Protein AF-0000000069402588 (afdb_homodimer)

Sequence (282 aa):
MHVPSESFGGVSPERRAARSLQSFFTFVAARIVLSQLEGIGRSDLGSYNAAASTTLRRFLLDEPMRDPADWLARLMQENEMLGARILEVRAAYAVEDFEWDNLKRLAIEGLEADNTALLRQHATKHFTVMMDKAGSEERLPMHVPSESFGGVSPERRAARSLQSFFTFVAARIVLSQLEGIGRSDLGSYNAAASTTLRRFLLDEPMRDPADWLARLMQENEMLGARILEVRAAYAVEDFEWDNLKRLAIEGLEADNTALLRQHATKHFTVMMDKAGSEERLP

Radius of gyration: 25.43 Å; Cα contacts (8 Å, |Δi|>4): 238; chains: 2; bounding box: 38×80×81 Å

Organism: Chlorella vulgaris (NCBI:txid3077)

Foldseek 3Di:
DDDPCVVVPNDDPVVVVVQVVLLVLLLVLLVVLLCVLVPPPPDPCVVVSVVLNVLSVCLSPPPDSSDVVVSLVVSCVVPVVSSVSSVVSSVCCVPPPDDVVVVVVCVVVVVVVVVVVVVVVVVVVVVVVVVVVVVVVVPPD/DDDDCVVVPNDDPVVVVVQVVLLVLLLVLLVVLLCVLVPPPPDPCVVVSVVLNVLSVCLSPPPDSSDVVVSLVVSCVVPVVSSVSSVVSSVCCVVPPDDVVVVVVCVVVVVVVVVVVVVVVVVVVVVVVVVVVVVVVVPPD

Structure (mmCIF, N/CA/C/O backbone):
data_AF-0000000069402588-model_v1
#
loop_
_entity.id
_entity.type
_entity.pdbx_description
1 polymer 'Uncharacterized protein'
#
loop_
_atom_site.group_PDB
_atom_site.id
_atom_site.type_symbol
_atom_site.label_atom_id
_atom_site.label_alt_id
_atom_site.label_comp_id
_atom_site.label_asym_id
_atom_site.label_entity_id
_atom_site.label_seq_id
_atom_site.pdbx_PDB_ins_code
_atom_site.Cartn_x
_atom_site.Cartn_y
_atom_site.Cartn_z
_atom_site.occupancy
_atom_site.B_iso_or_equiv
_atom_site.auth_seq_id
_atom_site.auth_comp_id
_atom_site.auth_asym_id
_atom_site.auth_atom_id
_atom_site.pdbx_PDB_model_num
ATOM 1 N N . MET A 1 1 ? -13.5 15.07 3.652 1 74.44 1 MET A N 1
ATOM 2 C CA . MET A 1 1 ? -12.609 16.016 2.975 1 74.44 1 MET A CA 1
ATOM 3 C C . MET A 1 1 ? -12.422 15.625 1.511 1 74.44 1 MET A C 1
ATOM 5 O O . MET A 1 1 ? -12.461 14.445 1.167 1 74.44 1 MET A O 1
ATOM 9 N N . HIS A 1 2 ? -12.469 16.688 0.674 1 76 2 HIS A N 1
ATOM 10 C CA . HIS A 1 2 ? -12.367 16.422 -0.757 1 76 2 HIS A CA 1
ATOM 11 C C . HIS A 1 2 ? -10.922 16.172 -1.175 1 76 2 HIS A C 1
ATOM 13 O O . HIS A 1 2 ? -10.039 16.969 -0.851 1 76 2 HIS A O 1
ATOM 19 N N . VAL A 1 3 ? -10.648 14.992 -1.721 1 79.19 3 VAL A N 1
ATOM 20 C CA . VAL A 1 3 ? -9.344 14.703 -2.305 1 79.19 3 VAL A CA 1
ATOM 21 C C . VAL A 1 3 ? -9.297 15.219 -3.74 1 79.19 3 VAL A C 1
ATOM 23 O O . VAL A 1 3 ? -10.141 14.859 -4.566 1 79.19 3 VAL A O 1
ATOM 26 N N . PRO A 1 4 ? -8.383 16.109 -3.99 1 73.75 4 PRO A N 1
ATOM 27 C CA . PRO A 1 4 ? -8.32 16.609 -5.363 1 73.75 4 PRO A CA 1
ATOM 28 C C . PRO A 1 4 ? -8.172 15.508 -6.398 1 73.75 4 PRO A C 1
ATOM 30 O O . PRO A 1 4 ? -7.379 14.578 -6.203 1 73.75 4 PRO A O 1
ATOM 33 N N . SER A 1 5 ? -9.062 15.617 -7.398 1 69.25 5 SER A N 1
ATOM 34 C CA . SER A 1 5 ? -9.18 14.586 -8.422 1 69.25 5 SER A CA 1
ATOM 35 C C . SER A 1 5 ? -7.844 14.32 -9.102 1 69.25 5 SER A C 1
ATOM 37 O O . SER A 1 5 ? -7.586 13.211 -9.562 1 69.25 5 SER A O 1
ATOM 39 N N . GLU A 1 6 ? -7.078 15.352 -9.125 1 69.75 6 GLU A N 1
ATOM 40 C CA . GLU A 1 6 ? -5.82 15.25 -9.867 1 69.75 6 GLU A CA 1
ATOM 41 C C . GLU A 1 6 ? -4.801 14.414 -9.102 1 69.75 6 GLU A C 1
ATOM 43 O O . GLU A 1 6 ? -3.805 13.961 -9.672 1 69.75 6 GLU A O 1
ATOM 48 N N . SER A 1 7 ? -5.164 14.148 -7.934 1 74.38 7 SER A N 1
ATOM 49 C CA . SER A 1 7 ? -4.16 13.523 -7.078 1 74.38 7 SER A CA 1
ATOM 50 C C . SER A 1 7 ? -3.875 12.086 -7.512 1 74.38 7 SER A C 1
ATOM 52 O O . SER A 1 7 ? -2.752 11.602 -7.371 1 74.38 7 SER A O 1
ATOM 54 N N . PHE A 1 8 ? -4.891 11.516 -8.141 1 77.19 8 PHE A N 1
ATOM 55 C CA . PHE A 1 8 ? -4.703 10.125 -8.516 1 77.19 8 PHE A CA 1
ATOM 56 C C . PHE A 1 8 ? -5.121 9.891 -9.961 1 77.19 8 PHE A C 1
ATOM 58 O O . PHE A 1 8 ? -5.66 8.836 -10.297 1 77.19 8 PHE A O 1
ATOM 65 N N . GLY A 1 9 ? -4.922 10.938 -10.758 1 79.38 9 GLY A N 1
ATOM 66 C CA . GLY A 1 9 ? -5.215 10.781 -12.172 1 79.38 9 GLY A CA 1
ATOM 67 C C . GLY A 1 9 ? -6.668 10.438 -12.445 1 79.38 9 GLY A C 1
ATOM 68 O O . GLY A 1 9 ? -6.965 9.641 -13.336 1 79.38 9 GLY A O 1
ATOM 69 N N . GLY A 1 10 ? -7.531 10.844 -11.594 1 80.94 10 GLY A N 1
ATOM 70 C CA . GLY A 1 10 ? -8.953 10.617 -11.797 1 80.94 10 GLY A CA 1
ATOM 71 C C . GLY A 1 10 ? -9.461 9.359 -11.109 1 80.94 10 GLY A C 1
ATOM 72 O O . GLY A 1 10 ? -10.648 9.047 -11.172 1 80.94 10 GLY A O 1
ATOM 73 N N . VAL A 1 11 ? -8.617 8.633 -10.523 1 88.31 11 VAL A N 1
ATOM 74 C CA . VAL A 1 11 ? -8.992 7.426 -9.797 1 88.31 11 VAL A CA 1
ATOM 75 C C . VAL A 1 11 ? -9.203 7.758 -8.32 1 88.31 11 VAL A C 1
ATOM 77 O O . VAL A 1 11 ? -8.602 8.695 -7.797 1 88.31 11 VAL A O 1
ATOM 80 N N . SER A 1 12 ? -10.203 7.043 -7.766 1 93.44 12 SER A N 1
ATOM 81 C CA . SER A 1 12 ? -10.469 7.285 -6.352 1 93.44 12 SER A CA 1
ATOM 82 C C . SER A 1 12 ? -9.297 6.828 -5.48 1 93.44 12 SER A C 1
ATOM 84 O O . SER A 1 12 ? -8.531 5.953 -5.879 1 93.44 12 SER A O 1
ATOM 86 N N . PRO A 1 13 ? -9.133 7.453 -4.332 1 95.38 13 PRO A N 1
ATOM 87 C CA . PRO A 1 13 ? -8.102 6.992 -3.402 1 95.38 13 PRO A CA 1
ATOM 88 C C . PRO A 1 13 ? -8.227 5.508 -3.066 1 95.38 13 PRO A C 1
ATOM 90 O O . PRO A 1 13 ? -7.219 4.805 -2.969 1 95.38 13 PRO A O 1
ATOM 93 N N . GLU A 1 14 ? -9.438 4.996 -2.965 1 97.19 14 GLU A N 1
ATOM 94 C CA . GLU A 1 14 ? -9.656 3.59 -2.646 1 97.19 14 GLU A CA 1
ATOM 95 C C . GLU A 1 14 ? -9.148 2.682 -3.762 1 97.19 14 GLU A C 1
ATOM 97 O O . GLU A 1 14 ? -8.547 1.637 -3.494 1 97.19 14 GLU A O 1
ATOM 102 N N . ARG A 1 15 ? -9.391 3.143 -4.973 1 96.31 15 ARG A N 1
ATOM 103 C CA . ARG A 1 15 ? -8.93 2.35 -6.109 1 96.31 15 ARG A CA 1
ATOM 104 C C . ARG A 1 15 ? -7.406 2.326 -6.172 1 96.31 15 ARG A C 1
ATOM 106 O O . ARG A 1 15 ? -6.809 1.281 -6.43 1 96.31 15 ARG A O 1
ATOM 113 N N . ARG A 1 16 ? -6.816 3.459 -5.914 1 95.44 16 ARG A N 1
ATOM 114 C CA . ARG A 1 16 ? -5.359 3.527 -5.898 1 95.44 16 ARG A CA 1
ATOM 115 C C . ARG A 1 16 ? -4.781 2.645 -4.797 1 95.44 16 ARG A C 1
ATOM 117 O O . ARG A 1 16 ? -3.834 1.891 -5.035 1 95.44 16 ARG A O 1
ATOM 124 N N . ALA A 1 17 ? -5.301 2.701 -3.592 1 97.44 17 ALA A N 1
ATOM 125 C CA . ALA A 1 17 ? -4.859 1.876 -2.471 1 97.44 17 ALA A CA 1
ATOM 126 C C . ALA A 1 17 ? -5.098 0.395 -2.752 1 97.44 17 ALA A C 1
ATOM 128 O O . ALA A 1 17 ? -4.277 -0.451 -2.383 1 97.44 17 ALA A O 1
ATOM 129 N N . ALA A 1 18 ? -6.207 0.101 -3.465 1 97.88 18 ALA A N 1
ATOM 130 C CA . ALA A 1 18 ? -6.539 -1.283 -3.797 1 97.88 18 ALA A CA 1
ATOM 131 C C . ALA A 1 18 ? -5.484 -1.892 -4.719 1 97.88 18 ALA A C 1
ATOM 133 O O . ALA A 1 18 ? -5.109 -3.057 -4.562 1 97.88 18 ALA A O 1
ATOM 134 N N . ARG A 1 19 ? -5.059 -1.14 -5.664 1 95.75 19 ARG A N 1
ATOM 135 C CA . ARG A 1 19 ? -4.035 -1.625 -6.586 1 95.75 19 ARG A CA 1
ATOM 136 C C . ARG A 1 19 ? -2.748 -1.969 -5.844 1 95.75 19 ARG A C 1
ATOM 138 O O . ARG A 1 19 ? -2.098 -2.971 -6.148 1 95.75 19 ARG A O 1
ATOM 145 N N . SER A 1 20 ? -2.391 -1.156 -4.93 1 95.75 20 SER A N 1
ATOM 146 C CA . SER A 1 20 ? -1.213 -1.437 -4.117 1 95.75 20 SER A CA 1
ATOM 147 C C . SER A 1 20 ? -1.389 -2.721 -3.312 1 95.75 20 SER A C 1
ATOM 149 O O . SER A 1 20 ? -0.454 -3.514 -3.189 1 95.75 20 SER A O 1
ATOM 151 N N . LEU A 1 21 ? -2.561 -2.926 -2.795 1 98.12 21 LEU A N 1
ATOM 152 C CA . LEU A 1 21 ? -2.818 -4.137 -2.02 1 98.12 21 LEU A CA 1
ATOM 153 C C . LEU A 1 21 ? -2.811 -5.367 -2.916 1 98.12 21 LEU A C 1
ATOM 155 O O . LEU A 1 21 ? -2.42 -6.453 -2.482 1 98.12 21 LEU A O 1
ATOM 159 N N . GLN A 1 22 ? -3.205 -5.18 -4.184 1 98.06 22 GLN A N 1
ATOM 160 C CA . GLN A 1 22 ? -3.15 -6.297 -5.121 1 98.06 22 GLN A CA 1
ATOM 161 C C . GLN A 1 22 ? -1.714 -6.762 -5.344 1 98.06 22 GLN A C 1
ATOM 163 O O . GLN A 1 22 ? -1.444 -7.961 -5.395 1 98.06 22 GLN A O 1
ATOM 168 N N . SER A 1 23 ? -0.84 -5.812 -5.422 1 97.25 23 SER A N 1
ATOM 169 C CA . SER A 1 23 ? 0.578 -6.152 -5.496 1 97.25 23 SER A CA 1
ATOM 170 C C . SER A 1 23 ? 1.041 -6.867 -4.23 1 97.25 23 SER A C 1
ATOM 172 O O . SER A 1 23 ? 1.777 -7.852 -4.305 1 97.25 23 SER A O 1
ATOM 174 N N . PHE A 1 24 ? 0.54 -6.387 -3.141 1 97.5 24 PHE A N 1
ATOM 175 C CA . PHE A 1 24 ? 0.884 -6.973 -1.85 1 97.5 24 PHE A CA 1
ATOM 176 C C . PHE A 1 24 ? 0.372 -8.406 -1.751 1 97.5 24 PHE A C 1
ATOM 178 O O . PHE A 1 24 ? 1.107 -9.305 -1.343 1 97.5 24 PHE A O 1
ATOM 185 N N . PHE A 1 25 ? -0.797 -8.656 -2.146 1 98.19 25 PHE A N 1
ATOM 186 C CA . PHE A 1 25 ? -1.385 -9.984 -2.074 1 98.19 25 PHE A CA 1
ATOM 187 C C . PHE A 1 25 ? -0.683 -10.945 -3.033 1 98.19 25 PHE A C 1
ATOM 189 O O . PHE A 1 25 ? -0.543 -12.133 -2.742 1 98.19 25 PHE A O 1
ATOM 196 N N . THR A 1 26 ? -0.283 -10.445 -4.184 1 97.81 26 THR A N 1
ATOM 197 C CA . THR A 1 26 ? 0.463 -11.273 -5.121 1 97.81 26 THR A CA 1
ATOM 198 C C . THR A 1 26 ? 1.803 -11.695 -4.523 1 97.81 26 THR A C 1
ATOM 200 O O . THR A 1 26 ? 2.199 -12.859 -4.633 1 97.81 26 THR A O 1
ATOM 203 N N . PHE A 1 27 ? 2.42 -10.805 -3.896 1 97.06 27 PHE A N 1
ATOM 204 C CA . PHE A 1 27 ? 3.689 -11.094 -3.242 1 97.06 27 PHE A CA 1
ATOM 205 C C . PHE A 1 27 ? 3.508 -12.125 -2.135 1 97.06 27 PHE A C 1
ATOM 207 O O . PHE A 1 27 ? 4.258 -13.102 -2.059 1 97.06 27 PHE A O 1
ATOM 214 N N . VAL A 1 28 ? 2.537 -11.961 -1.298 1 96.94 28 VAL A N 1
ATOM 215 C CA . VAL A 1 28 ? 2.252 -12.867 -0.193 1 96.94 28 VAL A CA 1
ATOM 216 C C . VAL A 1 28 ? 1.939 -14.258 -0.738 1 96.94 28 VAL A C 1
ATOM 218 O O . VAL A 1 28 ? 2.467 -15.258 -0.244 1 96.94 28 VAL A O 1
ATOM 221 N N . ALA A 1 29 ? 1.12 -14.25 -1.741 1 97.75 29 ALA A N 1
ATOM 222 C CA . ALA A 1 29 ? 0.75 -15.531 -2.342 1 97.75 29 ALA A CA 1
ATOM 223 C C . ALA A 1 29 ? 1.97 -16.234 -2.926 1 97.75 29 ALA A C 1
ATOM 225 O O . ALA A 1 29 ? 2.123 -17.453 -2.775 1 97.75 29 ALA A O 1
ATOM 226 N N . ALA A 1 30 ? 2.832 -15.484 -3.574 1 97.19 30 ALA A N 1
ATOM 227 C CA . ALA A 1 30 ? 4.059 -16.062 -4.125 1 97.19 30 ALA A CA 1
ATOM 228 C C . ALA A 1 30 ? 4.914 -16.672 -3.021 1 97.19 30 ALA A C 1
ATOM 230 O O . ALA A 1 30 ? 5.477 -17.766 -3.197 1 97.19 30 ALA A O 1
ATOM 231 N N . ARG A 1 31 ? 4.922 -16.062 -1.92 1 95.25 31 ARG A N 1
ATOM 232 C CA . ARG A 1 31 ? 5.695 -16.578 -0.794 1 95.25 31 ARG A CA 1
ATOM 233 C C . ARG A 1 31 ? 5.055 -17.828 -0.215 1 95.25 31 ARG A C 1
ATOM 235 O O . ARG A 1 31 ? 5.754 -18.766 0.189 1 95.25 31 ARG A O 1
ATOM 242 N N . ILE A 1 32 ? 3.764 -17.812 -0.129 1 95.62 32 ILE A N 1
ATOM 243 C CA . ILE A 1 32 ? 3.031 -18.984 0.347 1 95.62 32 ILE A CA 1
ATOM 244 C C . ILE A 1 32 ? 3.299 -20.172 -0.576 1 95.62 32 ILE A C 1
ATOM 246 O O . ILE A 1 32 ? 3.654 -21.25 -0.112 1 95.62 32 ILE A O 1
ATOM 250 N N . VAL A 1 33 ? 3.18 -19.938 -1.848 1 95.81 33 VAL A N 1
ATOM 251 C CA . VAL A 1 33 ? 3.371 -20.984 -2.836 1 95.81 33 VAL A CA 1
ATOM 252 C C . VAL A 1 33 ? 4.816 -21.484 -2.795 1 95.81 33 VAL A C 1
ATOM 254 O O . VAL A 1 33 ? 5.074 -22.688 -2.855 1 95.81 33 VAL A O 1
ATOM 257 N N . LEU A 1 34 ? 5.793 -20.547 -2.637 1 94.06 34 LEU A N 1
ATOM 258 C CA . LEU A 1 34 ? 7.199 -20.922 -2.541 1 94.06 34 LEU A CA 1
ATOM 259 C C . LEU A 1 34 ? 7.441 -21.828 -1.34 1 94.06 34 LEU A C 1
ATOM 261 O O . LEU A 1 34 ? 8.133 -22.844 -1.451 1 94.06 34 LEU A O 1
ATOM 265 N N . SER A 1 35 ? 6.859 -21.5 -0.242 1 92.12 35 SER A N 1
ATOM 266 C CA . SER A 1 35 ? 6.988 -22.297 0.972 1 92.12 35 SER A CA 1
ATOM 267 C C . SER A 1 35 ? 6.395 -23.688 0.781 1 92.12 35 SER A C 1
ATOM 269 O O . SER A 1 35 ? 6.945 -24.672 1.269 1 92.12 35 SER A O 1
ATOM 271 N N . GLN A 1 36 ? 5.238 -23.672 0.103 1 90.88 36 GLN A N 1
ATOM 272 C CA . GLN A 1 36 ? 4.574 -24.953 -0.149 1 90.88 36 GLN A CA 1
ATOM 273 C C . GLN A 1 36 ? 5.414 -25.844 -1.065 1 90.88 36 GLN A C 1
ATOM 275 O O . GLN A 1 36 ? 5.496 -27.047 -0.861 1 90.88 36 GLN A O 1
ATOM 280 N N . LEU A 1 37 ? 6.027 -25.266 -2.033 1 90.88 37 LEU A N 1
ATOM 281 C CA . LEU A 1 37 ? 6.879 -26 -2.961 1 90.88 37 LEU A CA 1
ATOM 282 C C . LEU A 1 37 ? 8.109 -26.562 -2.248 1 90.88 37 LEU A C 1
ATOM 284 O O . LEU A 1 37 ? 8.555 -27.672 -2.543 1 90.88 37 LEU A O 1
ATOM 288 N N . GLU A 1 38 ? 8.625 -25.859 -1.345 1 86.88 38 GLU A N 1
ATOM 289 C CA . GLU A 1 38 ? 9.852 -26.25 -0.645 1 86.88 38 GLU A CA 1
ATOM 290 C C . GLU A 1 38 ? 9.547 -27.172 0.524 1 86.88 38 GLU A C 1
ATOM 292 O O . GLU A 1 38 ? 10.422 -27.922 0.968 1 86.88 38 GLU A O 1
ATOM 297 N N . GLY A 1 39 ? 8.469 -27.188 1.096 1 76.19 39 GLY A N 1
ATOM 298 C CA . GLY A 1 39 ? 8.109 -28.016 2.234 1 76.19 39 GLY A CA 1
ATOM 299 C C . GLY A 1 39 ? 7.785 -29.453 1.849 1 76.19 39 GLY A C 1
ATOM 300 O O . GLY A 1 39 ? 7.727 -30.328 2.709 1 76.19 39 GLY A O 1
ATOM 301 N N . ILE A 1 40 ? 7.363 -29.594 0.622 1 64.62 40 ILE A N 1
ATOM 302 C CA . ILE A 1 40 ? 6.996 -30.953 0.276 1 64.62 40 ILE A CA 1
ATOM 303 C C . ILE A 1 40 ? 8.258 -31.797 0.116 1 64.62 40 ILE A C 1
ATOM 305 O O . ILE A 1 40 ? 9.18 -31.422 -0.605 1 64.62 40 ILE A O 1
ATOM 309 N N . GLY A 1 41 ? 8.93 -32.156 1.102 1 52.62 41 GLY A N 1
ATOM 310 C CA . GLY A 1 41 ? 10.016 -33.125 1.197 1 52.62 41 GLY A CA 1
ATOM 311 C C . GLY A 1 41 ? 10.359 -33.75 -0.133 1 52.62 41 GLY A C 1
ATOM 312 O O . GLY A 1 41 ? 9.875 -33.344 -1.181 1 52.62 41 GLY A O 1
ATOM 313 N N . ARG A 1 42 ? 11.367 -34.844 -0.052 1 55.88 42 ARG A N 1
ATOM 314 C CA . ARG A 1 42 ? 12.039 -35.656 -1.05 1 55.88 42 ARG A CA 1
ATOM 315 C C . ARG A 1 42 ? 11.039 -36.531 -1.796 1 55.88 42 ARG A C 1
ATOM 317 O O . ARG A 1 42 ? 11.414 -37.531 -2.434 1 55.88 42 ARG A O 1
ATOM 324 N N . SER A 1 43 ? 9.773 -36.188 -1.79 1 55.88 43 SER A N 1
ATOM 325 C CA . SER A 1 43 ? 9.039 -37.25 -2.498 1 55.88 43 SER A CA 1
ATOM 326 C C . SER A 1 43 ? 9.211 -37.094 -4.008 1 55.88 43 SER A C 1
ATOM 328 O O . SER A 1 43 ? 9.867 -36.156 -4.484 1 55.88 43 SER A O 1
ATOM 330 N N . ASP A 1 44 ? 8.641 -38.031 -4.898 1 56.16 44 ASP A N 1
ATOM 331 C CA . ASP A 1 44 ? 8.719 -38.219 -6.348 1 56.16 44 ASP A CA 1
ATOM 332 C C . ASP A 1 44 ? 8.359 -36.906 -7.078 1 56.16 44 ASP A C 1
ATOM 334 O O . ASP A 1 44 ? 8.875 -36.656 -8.172 1 56.16 44 ASP A O 1
ATOM 338 N N . LEU A 1 45 ? 7.547 -36 -6.488 1 63.38 45 LEU A N 1
ATOM 339 C CA . LEU A 1 45 ? 7.141 -34.719 -7.047 1 63.38 45 LEU A CA 1
ATOM 340 C C . LEU A 1 45 ? 8.219 -33.656 -6.812 1 63.38 45 LEU A C 1
ATOM 342 O O . LEU A 1 45 ? 8.07 -32.5 -7.246 1 63.38 45 LEU A O 1
ATOM 346 N N . GLY A 1 46 ? 9.188 -34.25 -6.344 1 71.56 46 GLY A N 1
ATOM 347 C CA . GLY A 1 46 ? 10.32 -33.5 -5.855 1 71.56 46 GLY A CA 1
ATOM 348 C C . GLY A 1 46 ? 10.992 -32.656 -6.941 1 71.56 46 GLY A C 1
ATOM 349 O O . GLY A 1 46 ? 11.305 -31.5 -6.738 1 71.56 46 GLY A O 1
ATOM 350 N N . SER A 1 47 ? 11.062 -33.406 -8.125 1 76.81 47 SER A N 1
ATOM 351 C CA . SER A 1 47 ? 11.781 -32.719 -9.195 1 76.81 47 SER A CA 1
ATOM 352 C C . SER A 1 47 ? 10.992 -31.516 -9.695 1 76.81 47 SER A C 1
ATOM 354 O O . SER A 1 47 ? 11.57 -30.438 -9.93 1 76.81 47 SER A O 1
ATOM 356 N N . TYR A 1 48 ? 9.664 -31.75 -9.883 1 79.5 48 TYR A N 1
ATOM 357 C CA . TYR A 1 48 ? 8.836 -30.641 -10.344 1 79.5 48 TYR A CA 1
ATOM 358 C C . TYR A 1 48 ? 8.852 -29.484 -9.344 1 79.5 48 TYR A C 1
ATOM 360 O O . TYR A 1 48 ? 9.062 -28.344 -9.719 1 79.5 48 TYR A O 1
ATOM 368 N N . ASN A 1 49 ? 8.781 -29.844 -8.125 1 87.38 49 ASN A N 1
ATOM 369 C CA . ASN A 1 49 ? 8.734 -28.828 -7.074 1 87.38 49 ASN A CA 1
ATOM 370 C C . ASN A 1 49 ? 10.055 -28.062 -6.984 1 87.38 49 ASN A C 1
ATOM 372 O O . ASN A 1 49 ? 10.062 -26.859 -6.742 1 87.38 49 ASN A O 1
ATOM 376 N N . ALA A 1 50 ? 11.039 -28.828 -7.238 1 88.75 50 ALA A N 1
ATOM 377 C CA . ALA A 1 50 ? 12.352 -28.188 -7.188 1 88.75 50 ALA A CA 1
ATOM 378 C C . ALA A 1 50 ? 12.516 -27.172 -8.32 1 88.75 50 ALA A C 1
ATOM 380 O O . ALA A 1 50 ? 12.992 -26.062 -8.094 1 88.75 50 ALA A O 1
ATOM 381 N N . ALA A 1 51 ? 12.086 -27.594 -9.523 1 90.81 51 ALA A N 1
ATOM 382 C CA . ALA A 1 51 ? 12.172 -26.703 -10.672 1 90.81 51 ALA A CA 1
ATOM 383 C C . ALA A 1 51 ? 11.258 -25.484 -10.492 1 90.81 51 ALA A C 1
ATOM 385 O O . ALA A 1 51 ? 11.664 -24.359 -10.766 1 90.81 51 ALA A O 1
ATOM 386 N N . ALA A 1 52 ? 10.109 -25.719 -9.984 1 94.38 52 ALA A N 1
ATOM 387 C CA . ALA A 1 52 ? 9.125 -24.656 -9.789 1 94.38 52 ALA A CA 1
ATOM 388 C C . ALA A 1 52 ? 9.586 -23.672 -8.719 1 94.38 52 ALA A C 1
ATOM 390 O O . ALA A 1 52 ? 9.445 -22.453 -8.875 1 94.38 52 ALA A O 1
ATOM 391 N N . SER A 1 53 ? 10.172 -24.203 -7.672 1 94.5 53 SER A N 1
ATOM 392 C CA . SER A 1 53 ? 10.656 -23.344 -6.598 1 94.5 53 SER A CA 1
ATOM 393 C C . SER A 1 53 ? 11.812 -22.469 -7.07 1 94.5 53 SER A C 1
ATOM 395 O O . SER A 1 53 ? 11.898 -21.281 -6.715 1 94.5 53 SER A O 1
ATOM 397 N N . THR A 1 54 ? 12.672 -23.031 -7.883 1 95 54 THR A N 1
ATOM 398 C CA . THR A 1 54 ? 13.797 -22.281 -8.43 1 95 54 THR A CA 1
ATOM 399 C C . THR A 1 54 ? 13.305 -21.141 -9.328 1 95 54 THR A C 1
ATOM 401 O O . THR A 1 54 ? 13.781 -20.016 -9.227 1 95 54 THR A O 1
ATOM 404 N N . THR A 1 55 ? 12.328 -21.438 -10.148 1 96.69 55 THR A N 1
ATOM 405 C CA . THR A 1 55 ? 11.742 -20.453 -11.055 1 96.69 55 THR A CA 1
ATOM 406 C C . THR A 1 55 ? 11.094 -19.312 -10.266 1 96.69 55 THR A C 1
ATOM 408 O O . THR A 1 55 ? 11.312 -18.141 -10.562 1 96.69 55 THR A O 1
ATOM 411 N N . LEU A 1 56 ? 10.391 -19.641 -9.273 1 96.88 56 LEU A N 1
ATOM 412 C CA . LEU A 1 56 ? 9.656 -18.641 -8.492 1 96.88 56 LEU A CA 1
ATOM 413 C C . LEU A 1 56 ? 10.617 -17.75 -7.707 1 96.88 56 LEU A C 1
ATOM 415 O O . LEU A 1 56 ? 10.422 -16.547 -7.637 1 96.88 56 LEU A O 1
ATOM 419 N N . ARG A 1 57 ? 11.672 -18.344 -7.199 1 95.44 57 ARG A N 1
ATOM 420 C CA . ARG A 1 57 ? 12.68 -17.562 -6.488 1 95.44 57 ARG A CA 1
ATOM 421 C C . ARG A 1 57 ? 13.344 -16.547 -7.41 1 95.44 57 ARG A C 1
ATOM 423 O O . ARG A 1 57 ? 13.516 -15.391 -7.035 1 95.44 57 ARG A O 1
ATOM 430 N N . ARG A 1 58 ? 13.664 -17.031 -8.547 1 95.94 58 ARG A N 1
ATOM 431 C CA . ARG A 1 58 ? 14.297 -16.156 -9.523 1 95.94 58 ARG A CA 1
ATOM 432 C C . ARG A 1 58 ? 13.383 -14.992 -9.898 1 95.94 58 ARG A C 1
ATOM 434 O O . ARG A 1 58 ? 13.82 -13.844 -9.961 1 95.94 58 ARG A O 1
ATOM 441 N N . PHE A 1 59 ? 12.117 -15.273 -10.086 1 96 59 PHE A N 1
ATOM 442 C CA . PHE A 1 59 ? 11.156 -14.242 -10.461 1 96 59 PHE A CA 1
ATOM 443 C C . PHE A 1 59 ? 10.992 -13.227 -9.336 1 96 59 PHE A C 1
ATOM 445 O O . PHE A 1 59 ? 10.906 -12.023 -9.594 1 96 59 PHE A O 1
ATOM 452 N N . LEU A 1 60 ? 10.969 -13.711 -8.117 1 95.25 60 LEU A N 1
ATOM 453 C CA . LEU A 1 60 ? 10.781 -12.844 -6.961 1 95.25 60 LEU A CA 1
ATOM 454 C C . LEU A 1 60 ? 11.984 -11.922 -6.77 1 95.25 60 LEU A C 1
ATOM 456 O O . LEU A 1 60 ? 11.828 -10.781 -6.316 1 95.25 60 LEU A O 1
ATOM 460 N N . LEU A 1 61 ? 13.094 -12.359 -7.16 1 93.62 61 LEU A N 1
ATOM 461 C CA . LEU A 1 61 ? 14.328 -11.602 -6.969 1 93.62 61 LEU A CA 1
ATOM 462 C C . LEU A 1 61 ? 14.555 -10.625 -8.117 1 93.62 61 LEU A C 1
ATOM 464 O O . LEU A 1 61 ? 14.977 -9.484 -7.898 1 93.62 61 LEU A O 1
ATOM 468 N N . ASP A 1 62 ? 14.203 -11.055 -9.328 1 93.5 62 ASP A N 1
ATOM 469 C CA . ASP A 1 62 ? 14.656 -10.336 -10.523 1 93.5 62 ASP A CA 1
ATOM 470 C C . ASP A 1 62 ? 13.562 -9.406 -11.039 1 93.5 62 ASP A C 1
ATOM 472 O O . ASP A 1 62 ? 13.852 -8.43 -11.742 1 93.5 62 ASP A O 1
ATOM 476 N N . GLU A 1 63 ? 12.336 -9.68 -10.742 1 92.06 63 GLU A N 1
ATOM 477 C CA . GLU A 1 63 ? 11.242 -8.953 -11.375 1 92.06 63 GLU A CA 1
ATOM 478 C C . GLU A 1 63 ? 10.438 -8.164 -10.344 1 92.06 63 GLU A C 1
ATOM 480 O O . GLU A 1 63 ? 9.781 -8.742 -9.477 1 92.06 63 GLU A O 1
ATOM 485 N N . PRO A 1 64 ? 10.547 -6.828 -10.523 1 91.44 64 PRO A N 1
ATOM 486 C CA . PRO A 1 64 ? 9.719 -6.039 -9.617 1 91.44 64 PRO A CA 1
ATOM 487 C C . PRO A 1 64 ? 8.227 -6.289 -9.812 1 91.44 64 PRO A C 1
ATOM 489 O O . PRO A 1 64 ? 7.773 -6.477 -10.945 1 91.44 64 PRO A O 1
ATOM 492 N N . MET A 1 65 ? 7.465 -6.328 -8.711 1 92.31 65 MET A N 1
ATOM 493 C CA . MET A 1 65 ? 6.031 -6.598 -8.758 1 92.31 65 MET A CA 1
ATOM 494 C C . MET A 1 65 ? 5.234 -5.301 -8.68 1 92.31 65 MET A C 1
ATOM 496 O O . MET A 1 65 ? 4.312 -5.18 -7.871 1 92.31 65 MET A O 1
ATOM 500 N N . ARG A 1 66 ? 5.477 -4.43 -9.602 1 89.19 66 ARG A N 1
ATOM 501 C CA . ARG A 1 66 ? 4.777 -3.15 -9.641 1 89.19 66 ARG A CA 1
ATOM 502 C C . ARG A 1 66 ? 3.363 -3.318 -10.195 1 89.19 66 ARG A C 1
ATOM 504 O O . ARG A 1 66 ? 2.426 -2.678 -9.711 1 89.19 66 ARG A O 1
ATOM 511 N N . ASP A 1 67 ? 3.352 -4.113 -11.188 1 93.12 67 ASP A N 1
ATOM 512 C CA . ASP A 1 67 ? 2.092 -4.551 -11.781 1 93.12 67 ASP A CA 1
ATOM 513 C C . ASP A 1 67 ? 1.911 -6.059 -11.633 1 93.12 67 ASP A C 1
ATOM 515 O O . ASP A 1 67 ? 2.484 -6.836 -12.398 1 93.12 67 ASP A O 1
ATOM 519 N N . PRO A 1 68 ? 1.054 -6.305 -10.719 1 95.69 68 PRO A N 1
ATOM 520 C CA . PRO A 1 68 ? 0.938 -7.73 -10.391 1 95.69 68 PRO A CA 1
ATOM 521 C C . PRO A 1 68 ? 0.416 -8.555 -11.562 1 95.69 68 PRO A C 1
ATOM 523 O O . PRO A 1 68 ? 0.81 -9.719 -11.734 1 95.69 68 PRO A O 1
ATOM 526 N N . ALA A 1 69 ? -0.446 -7.953 -12.367 1 94.94 69 ALA A N 1
ATOM 527 C CA . ALA A 1 69 ? -0.974 -8.695 -13.516 1 94.94 69 ALA A CA 1
ATOM 528 C C . ALA A 1 69 ? 0.121 -8.969 -14.539 1 94.94 69 ALA A C 1
ATOM 530 O O . ALA A 1 69 ? 0.211 -10.078 -15.078 1 94.94 69 ALA A O 1
ATOM 531 N N . ASP A 1 70 ? 0.877 -8.008 -14.766 1 95.44 70 ASP A N 1
ATOM 532 C CA . ASP A 1 70 ? 1.985 -8.18 -15.695 1 95.44 70 ASP A CA 1
ATOM 533 C C . ASP A 1 70 ? 3.01 -9.18 -15.164 1 95.44 70 ASP A C 1
ATOM 535 O O . ASP A 1 70 ? 3.539 -9.992 -15.914 1 95.44 70 ASP A O 1
ATOM 539 N N . TRP A 1 71 ? 3.332 -9.055 -13.938 1 97.5 71 TRP A N 1
ATOM 540 C CA . TRP A 1 71 ? 4.258 -9.969 -13.273 1 97.5 71 TRP A CA 1
ATOM 541 C C . TRP A 1 71 ? 3.801 -11.414 -13.43 1 97.5 71 TRP A C 1
ATOM 543 O O . TRP A 1 71 ? 4.594 -12.289 -13.805 1 97.5 71 TRP A O 1
ATOM 553 N N . LEU A 1 72 ? 2.537 -11.648 -13.273 1 97.62 72 LEU A N 1
ATOM 554 C CA . LEU A 1 72 ? 1.973 -12.992 -13.359 1 97.62 72 LEU A CA 1
ATOM 555 C C . LEU A 1 72 ? 1.927 -13.469 -14.805 1 97.62 72 LEU A C 1
ATOM 557 O O . LEU A 1 72 ? 2.154 -14.648 -15.086 1 97.62 72 LEU A O 1
ATOM 561 N N . ALA A 1 73 ? 1.595 -12.562 -15.688 1 95.94 73 ALA A N 1
ATOM 562 C CA . ALA A 1 73 ? 1.566 -12.922 -17.094 1 95.94 73 ALA A CA 1
ATOM 563 C C . ALA A 1 73 ? 2.928 -13.43 -17.562 1 95.94 73 ALA A C 1
ATOM 565 O O . ALA A 1 73 ? 3.012 -14.43 -18.281 1 95.94 73 ALA A O 1
ATOM 566 N N . ARG A 1 74 ? 3.939 -12.82 -17.109 1 95.88 74 ARG A N 1
ATOM 567 C CA . ARG A 1 74 ? 5.293 -13.227 -17.484 1 95.88 74 ARG A CA 1
ATOM 568 C C . ARG A 1 74 ? 5.66 -14.562 -16.844 1 95.88 74 ARG A C 1
ATOM 570 O O . ARG A 1 74 ? 6.266 -15.422 -17.484 1 95.88 74 ARG A O 1
ATOM 577 N N . LEU A 1 75 ? 5.277 -14.703 -15.609 1 97.06 75 LEU A N 1
ATOM 578 C CA . LEU A 1 75 ? 5.531 -15.977 -14.938 1 97.06 75 LEU A CA 1
ATOM 579 C C . LEU A 1 75 ? 4.824 -17.125 -15.656 1 97.06 75 LEU A C 1
ATOM 581 O O . LEU A 1 75 ? 5.391 -18.203 -15.805 1 97.06 75 LEU A O 1
ATOM 585 N N . MET A 1 76 ? 3.621 -16.906 -16.094 1 95.56 76 MET A N 1
ATOM 586 C CA . MET A 1 76 ? 2.805 -17.938 -16.719 1 95.56 76 MET A CA 1
ATOM 587 C C . MET A 1 76 ? 3.383 -18.328 -18.078 1 95.56 76 MET A C 1
ATOM 589 O O . MET A 1 76 ? 3.15 -19.438 -18.562 1 95.56 76 MET A O 1
ATOM 593 N N . GLN A 1 77 ? 4.121 -17.453 -18.688 1 93.19 77 GLN A N 1
ATOM 594 C CA . GLN A 1 77 ? 4.812 -17.812 -19.922 1 93.19 77 GLN A CA 1
ATOM 595 C C . GLN A 1 77 ? 5.902 -18.859 -19.656 1 93.19 77 GLN A C 1
ATOM 597 O O . GLN A 1 77 ? 6.148 -19.719 -20.5 1 93.19 77 GLN A O 1
ATOM 602 N N . GLU A 1 78 ? 6.441 -18.75 -18.531 1 93.44 78 GLU A N 1
ATOM 603 C CA . GLU A 1 78 ? 7.512 -19.688 -18.188 1 93.44 78 GLU A CA 1
ATOM 604 C C . GLU A 1 78 ? 6.957 -20.938 -17.516 1 93.44 78 GLU A C 1
ATOM 606 O O . GLU A 1 78 ? 7.43 -22.047 -17.766 1 93.44 78 GLU A O 1
ATOM 611 N N . ASN A 1 79 ? 6.012 -20.719 -16.641 1 94.06 79 ASN A N 1
ATOM 612 C CA . ASN A 1 79 ? 5.367 -21.797 -15.906 1 94.06 79 ASN A CA 1
ATOM 613 C C . ASN A 1 79 ? 3.904 -21.484 -15.609 1 94.06 79 ASN A C 1
ATOM 615 O O . ASN A 1 79 ? 3.596 -20.859 -14.586 1 94.06 79 ASN A O 1
ATOM 619 N N . GLU A 1 80 ? 3.027 -22 -16.438 1 92.94 80 GLU A N 1
ATOM 620 C CA . GLU A 1 80 ? 1.605 -21.672 -16.375 1 92.94 80 GLU A CA 1
ATOM 621 C C . GLU A 1 80 ? 0.997 -22.156 -15.055 1 92.94 80 GLU A C 1
ATOM 623 O O . GLU A 1 80 ? 0.225 -21.422 -14.422 1 92.94 80 GLU A O 1
ATOM 628 N N . MET A 1 81 ? 1.389 -23.328 -14.68 1 92.5 81 MET A N 1
ATOM 629 C CA . MET A 1 81 ? 0.811 -23.922 -13.477 1 92.5 81 MET A CA 1
ATOM 630 C C . MET A 1 81 ? 1.209 -23.141 -12.234 1 92.5 81 MET A C 1
ATOM 632 O O . MET A 1 81 ? 0.396 -22.938 -11.328 1 92.5 81 MET A O 1
ATOM 636 N N . LEU A 1 82 ? 2.379 -22.688 -12.266 1 95.62 82 LEU A N 1
ATOM 637 C CA . LEU A 1 82 ? 2.889 -21.906 -11.156 1 95.62 82 LEU A CA 1
ATOM 638 C C . LEU A 1 82 ? 2.137 -20.578 -11.039 1 95.62 82 LEU A C 1
ATOM 640 O O . LEU A 1 82 ? 1.733 -20.188 -9.945 1 95.62 82 LEU A O 1
ATOM 644 N N . GLY A 1 83 ? 1.94 -19.891 -12.125 1 97.25 83 GLY A N 1
ATOM 645 C CA . GLY A 1 83 ? 1.171 -18.656 -12.148 1 97.25 83 GLY A CA 1
ATOM 646 C C . GLY A 1 83 ? -0.277 -18.844 -11.734 1 97.25 83 GLY A C 1
ATOM 647 O O . GLY A 1 83 ? -0.823 -18.047 -10.969 1 97.25 83 GLY A O 1
ATOM 648 N N . ALA A 1 84 ? -0.854 -19.906 -12.219 1 96.5 84 ALA A N 1
ATOM 649 C CA . ALA A 1 84 ? -2.25 -20.203 -11.906 1 96.5 84 ALA A CA 1
ATOM 650 C C . ALA A 1 84 ? -2.432 -20.453 -10.414 1 96.5 84 ALA A C 1
ATOM 652 O O . ALA A 1 84 ? -3.428 -20.031 -9.82 1 96.5 84 ALA A O 1
ATOM 653 N N . ARG A 1 85 ? -1.45 -21.156 -9.898 1 96.81 85 ARG A N 1
ATOM 654 C CA . ARG A 1 85 ? -1.508 -21.422 -8.469 1 96.81 85 ARG A CA 1
ATOM 655 C C . ARG A 1 85 ? -1.431 -20.141 -7.66 1 96.81 85 ARG A C 1
ATOM 657 O O . ARG A 1 85 ? -2.174 -19.953 -6.691 1 96.81 85 ARG A O 1
ATOM 664 N N . ILE A 1 86 ? -0.616 -19.234 -8.039 1 97.94 86 ILE A N 1
ATOM 665 C CA . ILE A 1 86 ? -0.476 -17.969 -7.336 1 97.94 86 ILE A CA 1
ATOM 666 C C . ILE A 1 86 ? -1.761 -17.156 -7.473 1 97.94 86 ILE A C 1
ATOM 668 O O . ILE A 1 86 ? -2.217 -16.531 -6.508 1 97.94 86 ILE A O 1
ATOM 672 N N . LEU A 1 87 ? -2.391 -17.219 -8.656 1 98 87 LEU A N 1
ATOM 673 C CA . LEU A 1 87 ? -3.656 -16.516 -8.883 1 98 87 LEU A CA 1
ATOM 674 C C . LEU A 1 87 ? -4.723 -17 -7.91 1 98 87 LEU A C 1
ATOM 676 O O . LEU A 1 87 ? -5.43 -16.203 -7.301 1 98 87 LEU A O 1
ATOM 680 N N . GLU A 1 88 ? -4.758 -18.219 -7.715 1 97.12 88 GLU A N 1
ATOM 681 C CA . GLU A 1 88 ? -5.766 -18.812 -6.844 1 97.12 88 GLU A CA 1
ATOM 682 C C . GLU A 1 88 ? -5.473 -18.516 -5.375 1 97.12 88 GLU A C 1
ATOM 684 O O . GLU A 1 88 ? -6.375 -18.156 -4.617 1 97.12 88 GLU A O 1
ATOM 689 N N . VAL A 1 89 ? -4.25 -18.656 -5.039 1 97.88 89 VAL A N 1
ATOM 690 C CA . VAL A 1 89 ? -3.852 -18.484 -3.645 1 97.88 89 VAL A CA 1
ATOM 691 C C . VAL A 1 89 ? -4.039 -17.031 -3.221 1 97.88 89 VAL A C 1
ATOM 693 O O . VAL A 1 89 ? -4.488 -16.766 -2.105 1 97.88 89 VAL A O 1
ATOM 696 N N . ARG A 1 90 ? -3.723 -16.125 -4.117 1 98.25 90 ARG A N 1
ATOM 697 C CA . ARG A 1 90 ? -3.814 -14.727 -3.727 1 98.25 90 ARG A CA 1
ATOM 698 C C . ARG A 1 90 ? -5.266 -14.312 -3.5 1 98.25 90 ARG A C 1
ATOM 700 O O . ARG A 1 90 ? -5.566 -13.57 -2.564 1 98.25 90 ARG A O 1
ATOM 707 N N . ALA A 1 91 ? -6.133 -14.766 -4.387 1 97.88 91 ALA A N 1
ATOM 708 C CA . ALA A 1 91 ? -7.551 -14.461 -4.211 1 97.88 91 ALA A CA 1
ATOM 709 C C . ALA A 1 91 ? -8.094 -15.102 -2.932 1 97.88 91 ALA A C 1
ATOM 711 O O . ALA A 1 91 ? -8.82 -14.453 -2.172 1 97.88 91 ALA A O 1
ATOM 712 N N . ALA A 1 92 ? -7.75 -16.344 -2.688 1 97.81 92 ALA A N 1
ATOM 713 C CA . ALA A 1 92 ? -8.195 -17.047 -1.483 1 97.81 92 ALA A CA 1
ATOM 714 C C . ALA A 1 92 ? -7.664 -16.375 -0.226 1 97.81 92 ALA A C 1
ATOM 716 O O . ALA A 1 92 ? -8.391 -16.219 0.759 1 97.81 92 ALA A O 1
ATOM 717 N N . TYR A 1 93 ? -6.434 -16.031 -0.312 1 97.88 93 TYR A N 1
ATOM 718 C CA . TYR A 1 93 ? -5.816 -15.383 0.842 1 97.88 93 TYR A CA 1
ATOM 719 C C . TYR A 1 93 ? -6.523 -14.07 1.172 1 97.88 93 TYR A C 1
ATOM 721 O O . TYR A 1 93 ? -6.824 -13.797 2.336 1 97.88 93 TYR A O 1
ATOM 729 N N . ALA A 1 94 ? -6.77 -13.234 0.174 1 98.5 94 ALA A N 1
ATOM 730 C CA . ALA A 1 94 ? -7.398 -11.93 0.368 1 98.5 94 ALA A CA 1
ATOM 731 C C . ALA A 1 94 ? -8.805 -12.078 0.94 1 98.5 94 ALA A C 1
ATOM 733 O O . ALA A 1 94 ? -9.25 -11.234 1.724 1 98.5 94 ALA A O 1
ATOM 734 N N . VAL A 1 95 ? -9.477 -13.141 0.646 1 98.19 95 VAL A N 1
ATOM 735 C CA . VAL A 1 95 ? -10.875 -13.312 1.021 1 98.19 95 VAL A CA 1
ATOM 736 C C . VAL A 1 95 ? -10.969 -14.031 2.363 1 98.19 95 VAL A C 1
ATOM 738 O O . VAL A 1 95 ? -11.742 -13.641 3.234 1 98.19 95 VAL A O 1
ATOM 741 N N . GLU A 1 96 ? -10.094 -14.977 2.576 1 97.44 96 GLU A N 1
ATOM 742 C CA . GLU A 1 96 ? -10.328 -15.906 3.672 1 97.44 96 GLU A CA 1
ATOM 743 C C . GLU A 1 96 ? -9.367 -15.664 4.828 1 97.44 96 GLU A C 1
ATOM 745 O O . GLU A 1 96 ? -9.711 -15.891 5.988 1 97.44 96 GLU A O 1
ATOM 750 N N . ASP A 1 97 ? -8.195 -15.273 4.52 1 97 97 ASP A N 1
ATOM 751 C CA . ASP A 1 97 ? -7.168 -15.297 5.555 1 97 97 ASP A CA 1
ATOM 752 C C . ASP A 1 97 ? -6.773 -13.883 5.977 1 97 97 ASP A C 1
ATOM 754 O O . ASP A 1 97 ? -6.461 -13.641 7.145 1 97 97 ASP A O 1
ATOM 758 N N . PHE A 1 98 ? -6.703 -12.977 5.074 1 97.75 98 PHE A N 1
ATOM 759 C CA . PHE A 1 98 ? -6.277 -11.625 5.402 1 97.75 98 PHE A CA 1
ATOM 760 C C . PHE A 1 98 ? -7.281 -10.945 6.328 1 97.75 98 PHE A C 1
ATOM 762 O O . PHE A 1 98 ? -8.484 -10.969 6.066 1 97.75 98 PHE A O 1
ATOM 769 N N . GLU A 1 99 ? -6.789 -10.367 7.352 1 98.06 99 GLU A N 1
ATOM 770 C CA . GLU A 1 99 ? -7.652 -9.758 8.352 1 98.06 99 GLU A CA 1
ATOM 771 C C . GLU A 1 99 ? -7.859 -8.266 8.07 1 98.06 99 GLU A C 1
ATOM 773 O O . GLU A 1 99 ? -7.207 -7.418 8.68 1 98.06 99 GLU A O 1
ATOM 778 N N . TRP A 1 100 ? -8.891 -7.902 7.352 1 98.62 100 TRP A N 1
ATOM 779 C CA . TRP A 1 100 ? -9.172 -6.559 6.863 1 98.62 100 TRP A CA 1
ATOM 780 C C . TRP A 1 100 ? -9.484 -5.613 8.016 1 98.62 100 TRP A C 1
ATOM 782 O O . TRP A 1 100 ? -9.078 -4.449 8.008 1 98.62 100 TRP A O 1
ATOM 792 N N . ASP A 1 101 ? -10.211 -6.141 8.961 1 98.25 101 ASP A N 1
ATOM 793 C CA . ASP A 1 101 ? -10.5 -5.297 10.117 1 98.25 101 ASP A CA 1
ATOM 794 C C . ASP A 1 101 ? -9.227 -4.965 10.891 1 98.25 101 ASP A C 1
ATOM 796 O O . ASP A 1 101 ? -9.078 -3.855 11.414 1 98.25 101 ASP A O 1
ATOM 800 N N . ASN A 1 102 ? -8.375 -5.93 10.961 1 98.31 102 ASN A N 1
ATOM 801 C CA . ASN A 1 102 ? -7.098 -5.695 11.633 1 98.31 102 ASN A CA 1
ATOM 802 C C . ASN A 1 102 ? -6.23 -4.711 10.852 1 98.31 102 ASN A C 1
ATOM 804 O O . ASN A 1 102 ? -5.527 -3.891 11.445 1 98.31 102 ASN A O 1
ATOM 808 N N . LEU A 1 103 ? -6.258 -4.746 9.539 1 98.62 103 LEU A N 1
ATOM 809 C CA . LEU A 1 103 ? -5.578 -3.773 8.695 1 98.62 103 LEU A CA 1
ATOM 810 C C . LEU A 1 103 ? -6.023 -2.354 9.031 1 98.62 103 LEU A C 1
ATOM 812 O O . LEU A 1 103 ? -5.191 -1.475 9.258 1 98.62 103 LEU A O 1
ATOM 816 N N . LYS A 1 104 ? -7.32 -2.164 9.062 1 98.75 104 LYS A N 1
ATOM 817 C CA . LYS A 1 104 ? -7.891 -0.856 9.367 1 98.75 104 LYS A CA 1
ATOM 818 C C . LYS A 1 104 ? -7.449 -0.38 10.75 1 98.75 104 LYS A C 1
ATOM 820 O O . LYS A 1 104 ? -6.98 0.75 10.906 1 98.75 104 LYS A O 1
ATOM 825 N N . ARG A 1 105 ? -7.582 -1.248 11.68 1 98.62 105 ARG A N 1
ATOM 826 C CA . ARG A 1 105 ? -7.227 -0.913 13.055 1 98.62 105 ARG A CA 1
ATOM 827 C C . ARG A 1 105 ? -5.762 -0.505 13.156 1 98.62 105 ARG A C 1
ATOM 829 O O . ARG A 1 105 ? -5.441 0.542 13.719 1 98.62 105 ARG A O 1
ATOM 836 N N . LEU A 1 106 ? -4.898 -1.31 12.586 1 98.44 106 LEU A N 1
ATOM 837 C CA . LEU A 1 106 ? -3.461 -1.075 12.672 1 98.44 106 LEU A CA 1
ATOM 838 C C . LEU A 1 106 ? -3.072 0.208 11.945 1 98.44 106 LEU A C 1
ATOM 840 O O . LEU A 1 106 ? -2.197 0.946 12.406 1 98.44 106 LEU A O 1
ATOM 844 N N . ALA A 1 107 ? -3.715 0.506 10.812 1 98.62 107 ALA A N 1
ATOM 845 C CA . ALA A 1 107 ? -3.426 1.727 10.062 1 98.62 107 ALA A CA 1
ATOM 846 C C . ALA A 1 107 ? -3.799 2.967 10.867 1 98.62 107 ALA A C 1
ATOM 848 O O . ALA A 1 107 ? -2.998 3.895 11 1 98.62 107 ALA A O 1
ATOM 849 N N . ILE A 1 108 ? -4.969 2.918 11.5 1 98.69 108 ILE A N 1
ATOM 850 C CA . ILE A 1 108 ? -5.477 4.066 12.242 1 98.69 108 ILE A CA 1
ATOM 851 C C . ILE A 1 108 ? -4.691 4.23 13.547 1 98.69 108 ILE A C 1
ATOM 853 O O . ILE A 1 108 ? -4.27 5.34 13.883 1 98.69 108 ILE A O 1
ATOM 857 N N . GLU A 1 109 ? -4.496 3.135 14.234 1 98.31 109 GLU A N 1
ATOM 858 C CA . GLU A 1 109 ? -3.715 3.188 15.469 1 98.31 109 GLU A CA 1
ATOM 859 C C . GLU A 1 109 ? -2.305 3.707 15.203 1 98.31 109 GLU A C 1
ATOM 861 O O . GLU A 1 109 ? -1.752 4.453 16.016 1 98.31 109 GLU A O 1
ATOM 866 N N . GLY A 1 110 ? -1.733 3.246 14.086 1 97.81 110 GLY A N 1
ATOM 867 C CA . GLY A 1 110 ? -0.405 3.715 13.727 1 97.81 110 GLY A CA 1
ATOM 868 C C . GLY A 1 110 ? -0.349 5.211 13.477 1 97.81 110 GLY A C 1
ATOM 869 O O . GLY A 1 110 ? 0.595 5.883 13.898 1 97.81 110 GLY A O 1
ATOM 870 N N . LEU A 1 111 ? -1.342 5.734 12.812 1 98.06 111 LEU A N 1
ATOM 871 C CA . LEU A 1 111 ? -1.422 7.172 12.57 1 98.06 111 LEU A CA 1
ATOM 872 C C . LEU A 1 111 ? -1.546 7.938 13.883 1 98.06 111 LEU A C 1
ATOM 874 O O . LEU A 1 111 ? -0.887 8.961 14.07 1 98.06 111 LEU A O 1
ATOM 878 N N . GLU A 1 112 ? -2.354 7.414 14.789 1 97.31 112 GLU A N 1
ATOM 879 C CA . GLU A 1 112 ? -2.561 8.055 16.078 1 97.31 112 GLU A CA 1
ATOM 880 C C . GLU A 1 112 ? -1.285 8.031 16.922 1 97.31 112 GLU A C 1
ATOM 882 O O . GLU A 1 112 ? -0.951 9.016 17.578 1 97.31 112 GLU A O 1
ATOM 887 N N . ALA A 1 113 ? -0.628 6.961 16.891 1 97.25 113 ALA A N 1
ATOM 888 C CA . ALA A 1 113 ? 0.63 6.852 17.625 1 97.25 113 ALA A CA 1
ATOM 889 C C . ALA A 1 113 ? 1.668 7.828 17.078 1 97.25 113 ALA A C 1
ATOM 891 O O . ALA A 1 113 ? 2.361 8.5 17.844 1 97.25 113 ALA A O 1
ATOM 892 N N . ASP A 1 114 ? 1.762 7.898 15.789 1 96.69 114 ASP A N 1
ATOM 893 C CA . ASP A 1 114 ? 2.676 8.852 15.164 1 96.69 114 ASP A CA 1
ATOM 894 C C . ASP A 1 114 ? 2.312 10.289 15.531 1 96.69 114 ASP A C 1
ATOM 896 O O . ASP A 1 114 ? 3.191 11.102 15.828 1 96.69 114 ASP A O 1
ATOM 900 N N . ASN A 1 115 ? 0.991 10.586 15.5 1 96.44 115 ASN A N 1
ATOM 901 C CA . ASN A 1 115 ? 0.51 11.906 15.867 1 96.44 115 ASN A CA 1
ATOM 902 C C . ASN A 1 115 ? 0.967 12.305 17.266 1 96.44 115 ASN A C 1
ATOM 904 O O . ASN A 1 115 ? 1.515 13.383 17.469 1 96.44 115 ASN A O 1
ATOM 908 N N . THR A 1 116 ? 0.772 11.414 18.172 1 96.56 116 THR A N 1
ATOM 909 C CA . THR A 1 116 ? 1.129 11.672 19.562 1 96.56 116 THR A CA 1
ATOM 910 C C . THR A 1 116 ? 2.637 11.859 19.703 1 96.56 116 THR A C 1
ATOM 912 O O . THR A 1 116 ? 3.088 12.82 20.344 1 96.56 116 THR A O 1
ATOM 915 N N . ALA A 1 117 ? 3.404 11.023 19.078 1 96.19 117 ALA A N 1
ATOM 916 C CA . ALA A 1 117 ? 4.859 11.055 19.188 1 96.19 117 ALA A CA 1
ATOM 917 C C . ALA A 1 117 ? 5.43 12.336 18.578 1 96.19 117 ALA A C 1
ATOM 919 O O . ALA A 1 117 ? 6.281 12.992 19.188 1 96.19 117 ALA A O 1
ATOM 920 N N . LEU A 1 118 ? 5 12.75 17.453 1 95.88 118 LEU A N 1
ATOM 921 C CA . LEU A 1 118 ? 5.535 13.898 16.734 1 95.88 118 LEU A CA 1
ATOM 922 C C . LEU A 1 118 ? 5.145 15.203 17.422 1 95.88 118 LEU A C 1
ATOM 924 O O . LEU A 1 118 ? 5.965 16.109 17.547 1 95.88 118 LEU A O 1
ATOM 928 N N . LEU A 1 119 ? 3.854 15.195 17.875 1 92.81 119 LEU A N 1
ATOM 929 C CA . LEU A 1 119 ? 3.404 16.406 18.562 1 92.81 119 LEU A CA 1
ATOM 930 C C . LEU A 1 119 ? 4.117 16.562 19.906 1 92.81 119 LEU A C 1
ATOM 932 O O . LEU A 1 119 ? 4.48 17.688 20.281 1 92.81 119 LEU A O 1
ATOM 936 N N . ARG A 1 120 ? 4.355 15.5 20.562 1 93.69 120 ARG A N 1
ATO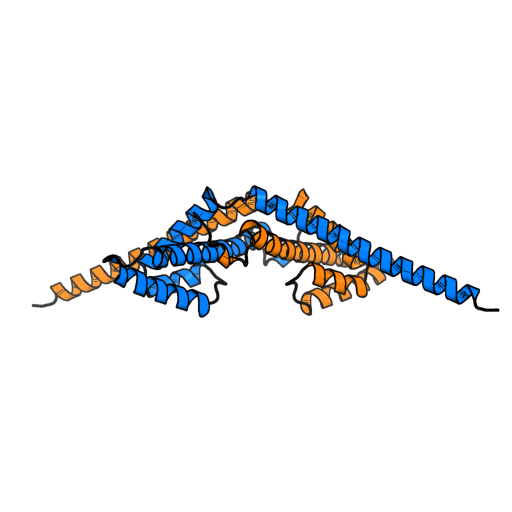M 937 C CA . ARG A 1 120 ? 5.094 15.539 21.812 1 93.69 120 ARG A CA 1
ATOM 938 C C . ARG A 1 120 ? 6.535 15.977 21.594 1 93.69 120 ARG A C 1
ATOM 940 O O . ARG A 1 120 ? 7.062 16.797 22.344 1 93.69 120 ARG A O 1
ATOM 947 N N . GLN A 1 121 ? 7.125 15.469 20.625 1 91.62 121 GLN A N 1
ATOM 948 C CA . GLN A 1 121 ? 8.508 15.789 20.297 1 91.62 121 GLN A CA 1
ATOM 949 C C . GLN A 1 121 ? 8.672 17.266 19.984 1 91.62 121 GLN A C 1
ATOM 951 O O . GLN A 1 121 ? 9.609 17.922 20.453 1 91.62 121 GLN A O 1
ATOM 956 N N . HIS A 1 122 ? 7.785 17.781 19.234 1 88.19 122 HIS A N 1
ATOM 957 C CA . HIS A 1 122 ? 7.859 19.188 18.859 1 88.19 122 HIS A CA 1
ATOM 958 C C . HIS A 1 122 ? 7.547 20.094 20.047 1 88.19 122 HIS A C 1
ATOM 960 O O . HIS A 1 122 ? 8.18 21.141 20.219 1 88.19 122 HIS A O 1
ATOM 966 N N . ALA A 1 123 ? 6.551 19.672 20.844 1 87.19 123 ALA A N 1
ATOM 967 C CA . ALA A 1 123 ? 6.211 20.453 22.031 1 87.19 123 ALA A CA 1
ATOM 968 C C . ALA A 1 123 ? 7.395 20.516 23 1 87.19 123 ALA A C 1
ATOM 970 O O . ALA A 1 123 ? 7.688 21.578 23.562 1 87.19 123 ALA A O 1
ATOM 971 N N . THR A 1 124 ? 8.055 19.453 23.094 1 87.56 124 THR A N 1
ATOM 972 C CA . THR A 1 124 ? 9.203 19.391 24 1 87.56 124 THR A CA 1
ATOM 973 C C . THR A 1 124 ? 10.344 20.266 23.484 1 87.56 124 THR A C 1
ATOM 975 O O . THR A 1 124 ? 10.992 20.969 24.266 1 87.56 124 THR A O 1
ATOM 978 N N . LYS A 1 125 ? 10.539 20.297 22.25 1 84 125 LYS A N 1
ATOM 979 C CA . LYS A 1 125 ? 11.578 21.125 21.641 1 84 125 LYS A CA 1
ATOM 980 C C . LYS A 1 125 ? 11.273 22.609 21.844 1 84 125 LYS A C 1
ATOM 982 O O . LYS A 1 125 ? 12.172 23.406 22.156 1 84 125 LYS A O 1
ATOM 987 N N . HIS A 1 126 ? 10.008 22.891 21.641 1 81.81 126 HIS A N 1
ATOM 988 C CA . HIS A 1 126 ? 9.602 24.281 21.828 1 81.81 126 HIS A CA 1
ATOM 989 C C . HIS A 1 126 ? 9.781 24.703 23.281 1 81.81 126 HIS A C 1
ATOM 991 O O . HIS A 1 126 ? 10.25 25.812 23.562 1 81.81 126 HIS A O 1
ATOM 997 N N . PHE A 1 127 ? 9.367 23.781 24.125 1 82.25 127 PHE A N 1
ATOM 998 C CA . PHE A 1 127 ? 9.492 24.078 25.547 1 82.25 127 PHE A CA 1
ATOM 999 C C . PHE A 1 127 ? 10.953 24.234 25.938 1 82.25 127 PHE A C 1
ATOM 1001 O O . PHE A 1 127 ? 11.305 25.141 26.688 1 82.25 127 PHE A O 1
ATOM 1008 N N . THR A 1 128 ? 11.773 23.422 25.484 1 84 128 THR A N 1
ATOM 1009 C CA . THR A 1 128 ? 13.195 23.469 25.797 1 84 128 THR A CA 1
ATOM 1010 C C . THR A 1 128 ? 13.82 24.75 25.266 1 84 128 THR A C 1
ATOM 1012 O O . THR A 1 128 ? 14.625 25.391 25.953 1 84 128 THR A O 1
ATOM 1015 N N . VAL A 1 129 ? 13.406 25.188 24.141 1 81.62 129 VAL A N 1
ATOM 1016 C CA . VAL A 1 129 ? 13.922 26.422 23.547 1 81.62 129 VAL A CA 1
ATOM 1017 C C . VAL A 1 129 ? 13.469 27.625 24.359 1 81.62 129 VAL A C 1
ATOM 1019 O O . VAL A 1 129 ? 14.242 28.547 24.594 1 81.62 129 VAL A O 1
ATOM 1022 N N . MET A 1 130 ? 12.234 27.5 24.844 1 80.75 130 MET A N 1
ATOM 1023 C CA . MET A 1 130 ? 11.695 28.578 25.672 1 80.75 130 MET A CA 1
ATOM 1024 C C . MET A 1 130 ? 12.43 28.656 27 1 80.75 130 MET A C 1
ATOM 1026 O O . MET A 1 130 ? 12.727 29.75 27.484 1 80.75 130 MET A O 1
ATOM 1030 N N . MET A 1 131 ? 12.719 27.562 27.531 1 85.25 131 MET A N 1
ATOM 1031 C CA . MET A 1 131 ? 13.406 27.531 28.812 1 85.25 131 MET A CA 1
ATOM 1032 C C . MET A 1 131 ? 14.852 28 28.672 1 85.25 131 MET A C 1
ATOM 1034 O O . MET A 1 131 ? 15.383 28.672 29.562 1 85.25 131 MET A O 1
ATOM 1038 N N . ASP A 1 132 ? 15.453 27.672 27.641 1 82.75 132 ASP A N 1
ATOM 1039 C CA . ASP A 1 132 ? 16.828 28.109 27.391 1 82.75 132 ASP A CA 1
ATOM 1040 C C . ASP A 1 132 ? 16.891 29.625 27.156 1 82.75 132 ASP A C 1
ATOM 1042 O O . ASP A 1 132 ? 17.828 30.281 27.609 1 82.75 132 ASP A O 1
ATOM 1046 N N . LYS A 1 133 ? 15.969 30.25 26.562 1 82.56 133 LYS A N 1
ATOM 1047 C CA . LYS A 1 133 ? 15.906 31.688 26.328 1 82.56 133 LYS A CA 1
ATOM 1048 C C . LYS A 1 133 ? 15.617 32.438 27.625 1 82.56 133 LYS A C 1
ATOM 1050 O O . LYS A 1 133 ? 16.172 33.531 27.859 1 82.56 133 LYS A O 1
ATOM 1055 N N . ALA A 1 134 ? 14.789 31.922 28.391 1 85.31 134 ALA A N 1
ATOM 1056 C CA . ALA A 1 134 ? 14.453 32.531 29.672 1 85.31 134 ALA A CA 1
ATOM 1057 C C . ALA A 1 134 ? 15.648 32.531 30.625 1 85.31 134 ALA A C 1
ATOM 1059 O O . ALA A 1 134 ? 15.867 33.5 31.359 1 85.31 134 ALA A O 1
ATOM 1060 N N . GLY A 1 135 ? 16.359 31.438 30.531 1 75.12 135 GLY A N 1
ATOM 1061 C CA . GLY A 1 135 ? 17.547 31.359 31.359 1 75.12 135 GLY A CA 1
ATOM 1062 C C . GLY A 1 135 ? 18.656 32.312 30.906 1 75.12 135 GLY A C 1
ATOM 1063 O O . GLY A 1 135 ? 19.453 32.75 31.719 1 75.12 135 GLY A O 1
ATOM 1064 N N . SER A 1 136 ? 18.703 32.531 29.656 1 77.31 136 SER A N 1
ATOM 1065 C CA . SER A 1 136 ? 19.734 33.438 29.125 1 77.31 136 SER A CA 1
ATOM 1066 C C . SER A 1 136 ? 19.375 34.906 29.391 1 77.31 136 SER A C 1
ATOM 1068 O O . SER A 1 136 ? 20.266 35.719 29.531 1 77.31 136 SER A O 1
ATOM 1070 N N . GLU A 1 137 ? 18.172 35.25 29.328 1 73 137 GLU A N 1
ATOM 1071 C CA . GLU A 1 137 ? 17.734 36.625 29.609 1 73 137 GLU A CA 1
ATOM 1072 C C . GLU A 1 137 ? 17.906 36.969 31.078 1 73 137 GLU A C 1
ATOM 1074 O O . GLU A 1 137 ? 18.188 38.125 31.422 1 73 137 GLU A O 1
ATOM 1079 N N . GLU A 1 138 ? 17.797 36.094 31.969 1 68.62 138 GLU A N 1
ATOM 1080 C CA . GLU A 1 138 ? 18 36.344 33.375 1 68.62 138 GLU A CA 1
ATOM 1081 C C . GLU A 1 138 ? 19.5 36.469 33.719 1 68.62 138 GLU A C 1
ATOM 1083 O O . GLU A 1 138 ? 19.875 37.125 34.656 1 68.62 138 GLU A O 1
ATOM 1088 N N . ARG A 1 139 ? 20.281 36.062 32.938 1 59.75 139 ARG A N 1
ATOM 1089 C CA . ARG A 1 139 ? 21.703 36.188 33.219 1 59.75 139 ARG A CA 1
ATOM 1090 C C . ARG A 1 139 ? 22.25 37.531 32.75 1 59.75 139 ARG A C 1
ATOM 1092 O O . ARG A 1 139 ? 23.438 37.812 32.875 1 59.75 139 ARG A O 1
ATOM 1099 N N . LEU A 1 140 ? 21.328 38.25 31.969 1 54.81 140 LEU A N 1
ATOM 1100 C CA . LEU A 1 140 ? 21.844 39.594 31.625 1 54.81 140 LEU A CA 1
ATOM 1101 C C . LEU A 1 140 ? 21.703 40.531 32.812 1 54.81 140 LEU A C 1
ATOM 1103 O O . LEU A 1 140 ? 20.625 40.719 33.344 1 54.81 140 LEU A O 1
ATOM 1107 N N . PRO A 1 141 ? 22.922 41.031 33.344 1 52.59 141 PRO A N 1
ATOM 1108 C CA . PRO A 1 141 ? 22.953 42.031 34.438 1 52.59 141 PRO A CA 1
ATOM 1109 C C . PRO A 1 141 ? 22.344 43.375 34.031 1 52.59 141 PRO A C 1
ATOM 1111 O O . PRO A 1 141 ? 22.344 43.688 32.844 1 52.59 141 PRO A O 1
ATOM 1114 N N . MET B 1 1 ? -4.289 -19.781 5.117 1 74 1 MET B N 1
ATOM 1115 C CA . MET B 1 1 ? -2.955 -20.188 4.676 1 74 1 MET B CA 1
ATOM 1116 C C . MET B 1 1 ? -1.877 -19.484 5.492 1 74 1 MET B C 1
ATOM 1118 O O . MET B 1 1 ? -2.072 -18.344 5.941 1 74 1 MET B O 1
ATOM 1122 N N . HIS B 1 2 ? -0.851 -20.297 5.844 1 75.31 2 HIS B N 1
ATOM 1123 C CA . HIS B 1 2 ? 0.201 -19.75 6.684 1 75.31 2 HIS B CA 1
ATOM 1124 C C . HIS B 1 2 ? 1.183 -18.922 5.863 1 75.31 2 HIS B C 1
ATOM 1126 O O . HIS B 1 2 ? 1.682 -19.375 4.832 1 75.31 2 HIS B O 1
ATOM 1132 N N . VAL B 1 3 ? 1.309 -17.641 6.191 1 78.88 3 VAL B N 1
ATOM 1133 C CA . VAL B 1 3 ? 2.328 -16.781 5.59 1 78.88 3 VAL B CA 1
ATOM 1134 C C . VAL B 1 3 ? 3.656 -16.969 6.32 1 78.88 3 VAL B C 1
ATOM 1136 O O . VAL B 1 3 ? 3.727 -16.812 7.543 1 78.88 3 VAL B O 1
ATOM 1139 N N . PRO B 1 4 ? 4.629 -17.391 5.598 1 73.69 4 PRO B N 1
ATOM 1140 C CA . PRO B 1 4 ? 5.906 -17.578 6.285 1 73.69 4 PRO B CA 1
ATOM 1141 C C . PRO B 1 4 ? 6.379 -16.312 7.012 1 73.69 4 PRO B C 1
ATOM 1143 O O . PRO B 1 4 ? 6.297 -15.219 6.465 1 73.69 4 PRO B O 1
ATOM 1146 N N . SER B 1 5 ? 6.762 -16.578 8.273 1 69.19 5 SER B N 1
ATOM 1147 C CA . SER B 1 5 ? 7.113 -15.492 9.188 1 69.19 5 SER B CA 1
ATOM 1148 C C . SER B 1 5 ? 8.227 -14.625 8.617 1 69.19 5 SER B C 1
ATOM 1150 O O . SER B 1 5 ? 8.297 -13.43 8.914 1 69.19 5 SER B O 1
ATOM 1152 N N . GLU B 1 6 ? 9.008 -15.258 7.832 1 69.69 6 GLU B N 1
ATOM 1153 C CA . GLU B 1 6 ? 10.188 -14.555 7.328 1 69.69 6 GLU B CA 1
ATOM 1154 C C . GLU B 1 6 ? 9.805 -13.562 6.238 1 69.69 6 GLU B C 1
ATOM 1156 O O . GLU B 1 6 ? 10.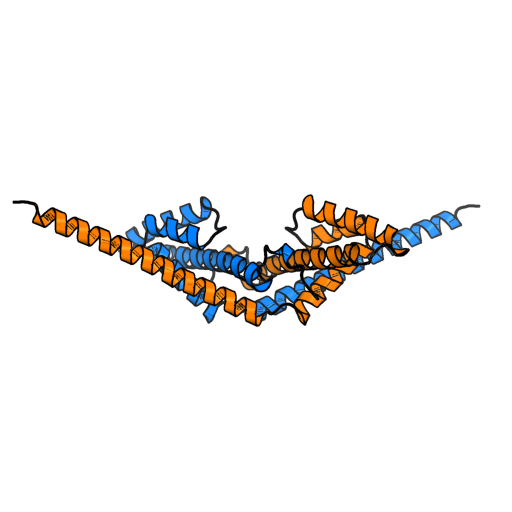594 -12.672 5.906 1 69.69 6 GLU B O 1
ATOM 1161 N N . SER B 1 7 ? 8.609 -13.68 5.855 1 74.19 7 SER B N 1
ATOM 1162 C CA . SER B 1 7 ? 8.234 -12.898 4.684 1 74.19 7 SER B CA 1
ATOM 1163 C C . SER B 1 7 ? 8.195 -11.406 5.004 1 74.19 7 SER B C 1
ATOM 1165 O O . SER B 1 7 ? 8.492 -10.57 4.148 1 74.19 7 SER B O 1
ATOM 1167 N N . PHE B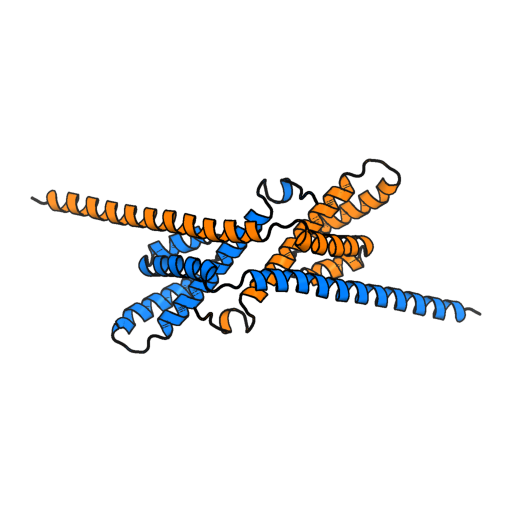 1 8 ? 7.945 -11.141 6.281 1 77.19 8 PHE B N 1
ATOM 1168 C CA . PHE B 1 8 ? 7.82 -9.734 6.629 1 77.19 8 PHE B CA 1
ATOM 1169 C C . PHE B 1 8 ? 8.641 -9.414 7.875 1 77.19 8 PHE B C 1
ATOM 1171 O O . PHE B 1 8 ? 8.227 -8.586 8.695 1 77.19 8 PHE B O 1
ATOM 1178 N N . GLY B 1 9 ? 9.734 -10.148 8.008 1 79.75 9 GLY B N 1
ATOM 1179 C CA . GLY B 1 9 ? 10.617 -9.852 9.125 1 79.75 9 GLY B CA 1
ATOM 1180 C C . GLY B 1 9 ? 9.953 -10.023 10.477 1 79.75 9 GLY B C 1
ATOM 1181 O O . GLY B 1 9 ? 10.195 -9.242 11.391 1 79.75 9 GLY B O 1
ATOM 1182 N N . GLY B 1 10 ? 9 -10.867 10.555 1 81.38 10 GLY B N 1
ATOM 1183 C CA . GLY B 1 10 ? 8.336 -11.141 11.812 1 81.38 10 GLY B CA 1
ATOM 1184 C C . GLY B 1 10 ? 7.082 -10.312 12.023 1 81.38 10 GLY B C 1
ATOM 1185 O O . GLY B 1 10 ? 6.398 -10.461 13.039 1 81.38 10 GLY B O 1
ATOM 1186 N N . VAL B 1 11 ? 6.809 -9.453 11.156 1 88.5 11 VAL B N 1
ATOM 1187 C CA . VAL B 1 11 ? 5.605 -8.625 11.234 1 88.5 11 VAL B CA 1
ATOM 1188 C C . VAL B 1 11 ? 4.477 -9.281 10.445 1 88.5 11 VAL B C 1
ATOM 1190 O O . VAL B 1 11 ? 4.73 -10.016 9.484 1 88.5 11 VAL B O 1
ATOM 1193 N N . SER B 1 12 ? 3.266 -9.102 11.008 1 93.56 12 SER B N 1
ATOM 1194 C CA . SER B 1 12 ? 2.121 -9.68 10.305 1 93.56 12 SER B CA 1
ATOM 1195 C C . SER B 1 12 ? 1.892 -9 8.961 1 93.56 12 SER B C 1
ATOM 1197 O O . SER B 1 12 ? 2.273 -7.844 8.773 1 93.56 12 SER B O 1
ATOM 1199 N N . PRO B 1 13 ? 1.317 -9.727 8.023 1 95.44 13 PRO B N 1
ATOM 1200 C CA . PRO B 1 13 ? 0.968 -9.094 6.746 1 95.44 13 PRO B CA 1
ATOM 1201 C C . PRO B 1 13 ? 0.096 -7.855 6.918 1 95.44 13 PRO B C 1
ATOM 1203 O O . PRO B 1 13 ? 0.281 -6.863 6.211 1 95.44 13 PRO B O 1
ATOM 1206 N N . GLU B 1 14 ? -0.794 -7.852 7.883 1 97.25 14 GLU B N 1
ATOM 1207 C CA . GLU B 1 14 ? -1.672 -6.711 8.125 1 97.25 14 GLU B CA 1
ATOM 1208 C C . GLU B 1 14 ? -0.877 -5.488 8.578 1 97.25 14 GLU B C 1
ATOM 1210 O O . GLU B 1 14 ? -1.158 -4.367 8.148 1 97.25 14 GLU B O 1
ATOM 1215 N N . ARG B 1 15 ? 0.099 -5.77 9.414 1 96.38 15 ARG B N 1
ATOM 1216 C CA . ARG B 1 15 ? 0.925 -4.664 9.891 1 96.38 15 ARG B CA 1
ATOM 1217 C C . ARG B 1 15 ? 1.758 -4.074 8.758 1 96.38 15 ARG B C 1
ATOM 1219 O O . ARG B 1 15 ? 1.884 -2.852 8.648 1 96.38 15 ARG B O 1
ATOM 1226 N N . ARG B 1 16 ? 2.27 -4.934 7.938 1 95.5 16 ARG B N 1
ATOM 1227 C CA . ARG B 1 16 ? 3.039 -4.465 6.789 1 95.5 16 ARG B CA 1
ATOM 1228 C C . ARG B 1 16 ? 2.166 -3.656 5.84 1 95.5 16 ARG B C 1
ATOM 1230 O O . ARG B 1 16 ? 2.562 -2.578 5.391 1 95.5 16 ARG B O 1
ATOM 1237 N N . ALA B 1 17 ? 0.984 -4.129 5.504 1 97.38 17 ALA B N 1
ATOM 1238 C CA . ALA B 1 17 ? 0.043 -3.424 4.637 1 97.38 17 ALA B CA 1
ATOM 1239 C C . ALA B 1 17 ? -0.405 -2.107 5.266 1 97.38 17 ALA B C 1
ATOM 1241 O O . ALA B 1 17 ? -0.577 -1.106 4.566 1 97.38 17 ALA B O 1
ATOM 1242 N N . ALA B 1 18 ? -0.527 -2.107 6.605 1 97.88 18 ALA B N 1
ATOM 1243 C CA . ALA B 1 18 ? -0.949 -0.904 7.32 1 97.88 18 ALA B CA 1
ATOM 1244 C C . ALA B 1 18 ? 0.083 0.21 7.176 1 97.88 18 ALA B C 1
ATOM 1246 O O . ALA B 1 18 ? -0.274 1.378 7.012 1 97.88 18 ALA B O 1
ATOM 1247 N N . ARG B 1 19 ? 1.308 -0.138 7.273 1 95.75 19 ARG B N 1
ATOM 1248 C CA . ARG B 1 19 ? 2.369 0.853 7.133 1 95.75 19 ARG B CA 1
ATOM 1249 C C . ARG B 1 19 ? 2.336 1.5 5.754 1 95.75 19 ARG B C 1
ATOM 1251 O O . ARG B 1 19 ? 2.539 2.709 5.625 1 95.75 19 ARG B O 1
ATOM 1258 N N . SER B 1 20 ? 2.113 0.711 4.773 1 95.75 20 SER B N 1
ATOM 1259 C CA . SER B 1 20 ? 1.991 1.246 3.422 1 95.75 20 SER B CA 1
ATOM 1260 C C . SER B 1 20 ? 0.808 2.201 3.309 1 95.75 20 SER B C 1
ATOM 1262 O O . SER B 1 20 ? 0.903 3.242 2.656 1 95.75 20 SER B O 1
ATOM 1264 N N . LEU B 1 21 ? -0.283 1.866 3.945 1 98.12 21 LEU B N 1
ATOM 1265 C CA . LEU B 1 21 ? -1.459 2.729 3.904 1 98.12 21 LEU B CA 1
ATOM 1266 C C . LEU B 1 21 ? -1.211 4.023 4.672 1 98.12 21 LEU B C 1
ATOM 1268 O O . LEU B 1 21 ? -1.741 5.074 4.309 1 98.12 21 LEU B O 1
ATOM 1272 N N . GLN B 1 22 ? -0.369 3.949 5.703 1 98.06 22 GLN B N 1
ATOM 1273 C CA . GLN B 1 22 ? -0.025 5.16 6.441 1 98.06 22 GLN B CA 1
ATOM 1274 C C . GLN B 1 22 ? 0.72 6.152 5.551 1 98.06 22 GLN B C 1
ATOM 1276 O O . GLN B 1 22 ? 0.46 7.355 5.602 1 98.06 22 GLN B O 1
ATOM 1281 N N . SER B 1 23 ? 1.585 5.625 4.742 1 97.19 23 SER B N 1
ATOM 1282 C CA . SER B 1 23 ? 2.252 6.465 3.754 1 97.19 23 SER B CA 1
ATOM 1283 C C . SER B 1 23 ? 1.25 7.055 2.766 1 97.19 23 SER B C 1
ATOM 1285 O O . SER B 1 23 ? 1.326 8.234 2.43 1 97.19 23 SER B O 1
ATOM 1287 N N . PHE B 1 24 ? 0.313 6.223 2.404 1 97.44 24 PHE B N 1
ATOM 1288 C CA . PHE B 1 24 ? -0.722 6.641 1.467 1 97.44 24 PHE B CA 1
ATOM 1289 C C . PHE B 1 24 ? -1.59 7.738 2.074 1 97.44 24 PHE B C 1
ATOM 1291 O O . PHE B 1 24 ? -1.854 8.758 1.431 1 97.44 24 PHE B O 1
ATOM 1298 N N . PHE B 1 25 ? -1.966 7.621 3.262 1 98.19 25 PHE B N 1
ATOM 1299 C CA . PHE B 1 25 ? -2.816 8.602 3.926 1 98.19 25 PHE B CA 1
ATOM 1300 C C . PHE B 1 25 ? -2.064 9.914 4.145 1 98.19 25 PHE B C 1
ATOM 1302 O O . PHE B 1 25 ? -2.658 10.992 4.086 1 98.19 25 PHE B O 1
ATOM 1309 N N . THR B 1 26 ? -0.79 9.812 4.434 1 97.81 26 THR B N 1
ATOM 1310 C CA . THR B 1 26 ? 0.016 11.023 4.582 1 97.81 26 THR B CA 1
ATOM 1311 C C . THR B 1 26 ? 0.091 11.789 3.266 1 97.81 26 THR B C 1
ATOM 1313 O O . THR B 1 26 ? -0.044 13.016 3.244 1 97.81 26 THR B O 1
ATOM 1316 N N . PHE B 1 27 ? 0.245 11.094 2.246 1 97 27 PHE B N 1
ATOM 1317 C CA . 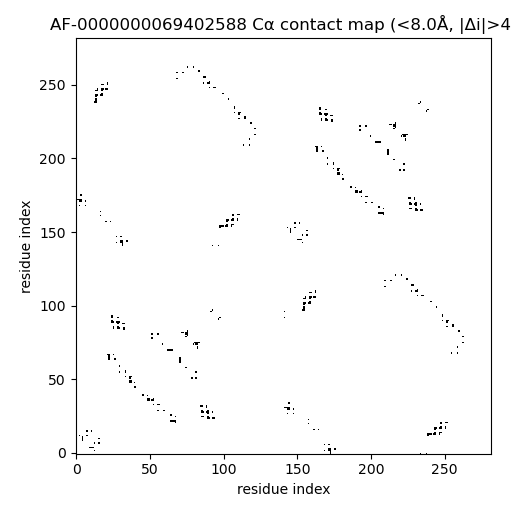PHE B 1 27 ? 0.29 11.703 0.921 1 97 27 PHE B CA 1
ATOM 1318 C C . PHE B 1 27 ? -1.04 12.367 0.585 1 97 27 PHE B C 1
ATOM 1320 O O . PHE B 1 27 ? -1.069 13.516 0.138 1 97 27 PHE B O 1
ATOM 1327 N N . VAL B 1 28 ? -2.121 11.688 0.806 1 96.88 28 VAL B N 1
ATOM 1328 C CA . VAL B 1 28 ? -3.457 12.203 0.53 1 96.88 28 VAL B CA 1
ATOM 1329 C C . VAL B 1 28 ? -3.711 13.461 1.363 1 96.88 28 VAL B C 1
ATOM 1331 O O . VAL B 1 28 ? -4.188 14.469 0.845 1 96.88 28 VAL B O 1
ATOM 1334 N N . ALA B 1 29 ? -3.346 13.344 2.588 1 97.75 29 ALA B N 1
ATOM 1335 C CA . ALA B 1 29 ? -3.543 14.484 3.48 1 97.75 29 ALA B CA 1
ATOM 1336 C C . ALA B 1 29 ? -2.723 15.688 3.023 1 97.75 29 ALA B C 1
ATOM 1338 O O . ALA B 1 29 ? -3.207 16.812 3.045 1 97.75 29 ALA B O 1
ATOM 1339 N N . ALA B 1 30 ? -1.502 15.445 2.609 1 97.25 30 ALA B N 1
ATOM 1340 C CA . ALA B 1 30 ? -0.658 16.516 2.102 1 97.25 30 ALA B CA 1
ATOM 1341 C C . ALA B 1 30 ? -1.295 17.188 0.888 1 97.25 30 ALA B C 1
ATOM 1343 O O . ALA B 1 30 ? -1.27 18.422 0.765 1 97.25 30 ALA B O 1
ATOM 1344 N N . ARG B 1 31 ? -1.929 16.422 0.105 1 95.25 31 ARG B N 1
ATOM 1345 C CA . ARG B 1 31 ? -2.588 16.969 -1.08 1 95.25 31 ARG B CA 1
ATOM 1346 C C . ARG B 1 31 ? -3.83 17.766 -0.701 1 95.25 31 ARG B C 1
ATOM 1348 O O . ARG B 1 31 ? -4.125 18.797 -1.313 1 95.25 31 ARG B O 1
ATOM 1355 N N . ILE B 1 32 ? -4.551 17.266 0.245 1 95.69 32 ILE B N 1
ATOM 1356 C CA . ILE B 1 32 ? -5.727 17.969 0.745 1 95.69 32 ILE B CA 1
ATOM 1357 C C . ILE B 1 32 ? -5.309 19.312 1.318 1 95.69 32 ILE B C 1
ATOM 1359 O O . ILE B 1 32 ? -5.883 20.359 0.966 1 95.69 32 ILE B O 1
ATOM 1363 N N . VAL B 1 33 ? -4.297 19.312 2.127 1 95.81 33 VAL B N 1
ATOM 1364 C CA . VAL B 1 33 ? -3.82 20.531 2.777 1 95.81 33 VAL B CA 1
ATOM 1365 C C . VAL B 1 33 ? -3.285 21.5 1.726 1 95.81 33 VAL B C 1
ATOM 1367 O O . VAL B 1 33 ? -3.547 22.703 1.792 1 95.81 33 VAL B O 1
ATOM 1370 N N . LEU B 1 34 ? -2.561 20.969 0.707 1 94.12 34 LEU B N 1
ATOM 1371 C CA . LEU B 1 34 ? -2.045 21.812 -0.372 1 94.12 34 LEU B CA 1
ATOM 1372 C C . LEU B 1 34 ? -3.184 22.5 -1.116 1 94.12 34 LEU B C 1
ATOM 1374 O O . LEU B 1 34 ? -3.113 23.703 -1.395 1 94.12 34 LEU B O 1
ATOM 1378 N N . SER B 1 35 ? -4.207 21.781 -1.378 1 92.19 35 SER B N 1
ATOM 1379 C CA . SER B 1 35 ? -5.375 22.328 -2.062 1 92.19 35 SER B CA 1
ATOM 1380 C C . SER B 1 35 ? -6.047 23.406 -1.228 1 92.19 35 SER B C 1
ATOM 1382 O O . SER B 1 35 ? -6.504 24.422 -1.766 1 92.19 35 SER B O 1
ATOM 1384 N N . GLN B 1 36 ? -6.117 23.094 0.065 1 90.94 36 GLN B N 1
ATOM 1385 C CA . GLN B 1 36 ? -6.727 24.062 0.971 1 90.94 36 GLN B CA 1
ATOM 1386 C C . GLN B 1 36 ? -5.914 25.359 1.035 1 90.94 36 GLN B C 1
ATOM 1388 O O . GLN B 1 36 ? -6.477 26.453 1.07 1 90.94 36 GLN B O 1
ATOM 1393 N N . LEU B 1 37 ? -4.641 25.25 1.037 1 90.94 37 LEU B N 1
ATOM 1394 C CA . LEU B 1 37 ? -3.754 26.406 1.075 1 90.94 37 LEU B CA 1
ATOM 1395 C C . LEU B 1 37 ? -3.875 27.234 -0.204 1 90.94 37 LEU B C 1
ATOM 1397 O O . LEU B 1 37 ? -3.832 28.469 -0.162 1 90.94 37 LEU B O 1
ATOM 1401 N N . GLU B 1 38 ? -4.043 26.594 -1.26 1 87.06 38 GLU B N 1
ATOM 1402 C CA . GLU B 1 38 ? -4.094 27.266 -2.561 1 87.06 38 GLU B CA 1
ATOM 1403 C C . GLU B 1 38 ? -5.492 27.781 -2.861 1 87.06 38 GLU B C 1
ATOM 1405 O O . GLU B 1 38 ? -5.66 28.703 -3.666 1 87.06 38 GLU B O 1
ATOM 1410 N N . GLY B 1 39 ? -6.492 27.297 -2.348 1 76.56 39 GLY B N 1
ATOM 1411 C CA . GLY B 1 39 ? -7.863 27.703 -2.605 1 76.56 39 GLY B CA 1
ATOM 1412 C C . GLY B 1 39 ? -8.258 28.969 -1.854 1 76.56 39 GLY B C 1
ATOM 1413 O O . GLY B 1 39 ? -9.281 29.578 -2.166 1 76.56 39 GLY B O 1
ATOM 1414 N N . ILE B 1 40 ? -7.625 29.188 -0.761 1 65.38 40 ILE B N 1
ATOM 1415 C CA . ILE B 1 40 ? -8.062 30.344 0.013 1 65.38 40 ILE B CA 1
ATOM 1416 C C . ILE B 1 40 ? -7.602 31.625 -0.669 1 65.38 40 ILE B C 1
ATOM 1418 O O . ILE B 1 40 ? -6.426 31.75 -1.027 1 65.38 40 ILE B O 1
ATOM 1422 N N . GLY B 1 41 ? -8.047 32 -1.726 1 53.12 41 GLY B N 1
ATOM 1423 C CA . GLY B 1 41 ? -7.918 33.281 -2.424 1 53.12 41 GLY B CA 1
ATOM 1424 C C . GLY B 1 41 ? -6.926 34.219 -1.771 1 53.12 41 GLY B C 1
ATOM 1425 O O . GLY B 1 41 ? -6.203 33.812 -0.854 1 53.12 41 GLY B O 1
ATOM 1426 N N . ARG B 1 42 ? -6.832 35.562 -2.391 1 56.56 42 ARG B N 1
ATOM 1427 C CA . ARG B 1 42 ? -5.977 36.719 -2.16 1 56.56 42 ARG B CA 1
ATOM 1428 C C . ARG B 1 42 ? -6.227 37.312 -0.78 1 56.56 42 ARG B C 1
ATOM 1430 O O . ARG B 1 42 ? -5.836 38.438 -0.511 1 56.56 42 ARG B O 1
ATOM 1437 N N . SER B 1 43 ? -6.797 36.594 0.142 1 56.09 43 SER B N 1
ATOM 1438 C CA . SER B 1 43 ? -6.988 37.438 1.326 1 56.09 43 SER B CA 1
ATOM 1439 C C . SER B 1 43 ? -5.68 37.594 2.094 1 56.09 43 SER B C 1
ATOM 1441 O O . SER B 1 43 ? -4.648 37.062 1.702 1 56.09 43 SER B O 1
ATOM 1443 N N . ASP B 1 44 ? -5.586 38.375 3.244 1 56.19 44 ASP B N 1
ATOM 1444 C CA . ASP B 1 44 ? -4.48 38.75 4.117 1 56.19 44 ASP B CA 1
ATOM 1445 C C . ASP B 1 44 ? -3.684 37.531 4.555 1 56.19 44 ASP B C 1
ATOM 1447 O O . ASP B 1 44 ? -2.471 37.625 4.758 1 56.19 44 ASP B O 1
ATOM 1451 N N . LEU B 1 45 ? -4.297 36.344 4.645 1 63.41 45 LEU B N 1
ATOM 1452 C CA . LEU B 1 45 ? -3.664 35.062 5 1 63.41 45 LEU B CA 1
ATOM 1453 C C . LEU B 1 45 ? -2.93 34.469 3.807 1 63.41 45 LEU B C 1
ATOM 1455 O O . LEU B 1 45 ? -2.256 33.438 3.934 1 63.41 45 LEU B O 1
ATOM 1459 N N . GLY B 1 46 ? -3.014 35.344 2.906 1 71.44 46 GLY B N 1
ATOM 1460 C CA . GLY B 1 46 ? -2.525 34.969 1.59 1 71.44 46 GLY B CA 1
ATOM 1461 C C . GLY B 1 46 ? -1.035 34.688 1.564 1 71.44 46 GLY B C 1
ATOM 1462 O O . GLY B 1 46 ? -0.596 33.688 0.971 1 71.44 46 GLY B O 1
ATOM 1463 N N . SER B 1 47 ? -0.345 35.625 2.379 1 76.62 47 SER B N 1
ATOM 1464 C CA . SER B 1 47 ? 1.104 35.438 2.336 1 76.62 47 SER B CA 1
ATOM 1465 C C . SER B 1 47 ? 1.536 34.156 3.018 1 76.62 47 SER B C 1
ATOM 1467 O O . SER B 1 47 ? 2.406 33.438 2.512 1 76.62 47 SER B O 1
ATOM 1469 N N . TYR B 1 48 ? 0.909 33.938 4.191 1 79.69 48 TYR B N 1
ATOM 1470 C CA . TYR B 1 48 ? 1.242 32.688 4.902 1 79.69 48 TYR B CA 1
ATOM 1471 C C . TYR B 1 48 ? 0.905 31.469 4.059 1 79.69 48 TYR B C 1
ATOM 1473 O O . TYR B 1 48 ? 1.73 30.562 3.908 1 79.69 48 TYR B O 1
ATOM 1481 N N . ASN B 1 49 ? -0.198 31.547 3.459 1 87.31 49 ASN B N 1
ATOM 1482 C CA . ASN B 1 49 ? -0.656 30.406 2.664 1 87.31 49 ASN B CA 1
ATOM 1483 C C . ASN B 1 49 ? 0.234 30.172 1.444 1 87.31 49 ASN B C 1
ATOM 1485 O O . ASN B 1 49 ? 0.494 29.031 1.064 1 87.31 49 ASN B O 1
ATOM 1489 N N . ALA B 1 50 ? 0.653 31.281 0.979 1 88.81 50 ALA B N 1
ATOM 1490 C CA . ALA B 1 50 ? 1.528 31.172 -0.186 1 88.81 50 ALA B CA 1
ATOM 1491 C C . ALA B 1 50 ? 2.857 30.531 0.183 1 88.81 50 ALA B C 1
ATOM 1493 O O . ALA B 1 50 ? 3.342 29.641 -0.529 1 88.81 50 ALA B O 1
ATOM 1494 N N . ALA B 1 51 ? 3.41 30.984 1.326 1 90.88 51 ALA B N 1
ATOM 1495 C CA . ALA B 1 51 ? 4.676 30.422 1.783 1 90.88 51 ALA B CA 1
ATOM 1496 C C . ALA B 1 51 ? 4.516 28.953 2.152 1 90.88 51 ALA B C 1
ATOM 1498 O O . ALA B 1 51 ? 5.355 28.125 1.797 1 90.88 51 ALA B O 1
ATOM 1499 N N . ALA B 1 52 ? 3.445 28.625 2.785 1 94.44 52 ALA B N 1
ATOM 1500 C CA . ALA B 1 52 ? 3.178 27.266 3.229 1 94.44 52 ALA B CA 1
ATOM 1501 C C . ALA B 1 52 ? 2.949 26.344 2.039 1 94.44 52 ALA B C 1
ATOM 1503 O O . ALA B 1 52 ? 3.451 25.219 2.018 1 94.44 52 ALA B O 1
ATOM 1504 N N . SER B 1 53 ? 2.24 26.844 1.048 1 94.56 53 SER B N 1
ATOM 1505 C CA . SER B 1 53 ? 1.978 26.031 -0.138 1 94.56 53 SER B CA 1
ATOM 1506 C C . SER B 1 53 ? 3.262 25.766 -0.914 1 94.56 53 SER B C 1
ATOM 1508 O O . SER B 1 53 ? 3.463 24.656 -1.412 1 94.56 53 SER B O 1
ATOM 1510 N N . THR B 1 54 ? 4.125 26.734 -0.973 1 95 54 THR B N 1
ATOM 1511 C CA . THR B 1 54 ? 5.398 26.578 -1.658 1 95 54 THR B CA 1
ATOM 1512 C C . THR B 1 54 ? 6.266 25.531 -0.946 1 95 54 THR B C 1
ATOM 1514 O O . THR B 1 54 ? 6.844 24.656 -1.587 1 95 54 THR B O 1
ATOM 1517 N N . THR B 1 55 ? 6.289 25.594 0.368 1 96.62 55 THR B N 1
ATOM 1518 C CA . THR B 1 55 ? 7.055 24.641 1.18 1 96.62 55 THR B CA 1
ATOM 1519 C C . THR B 1 55 ? 6.527 23.219 0.996 1 96.62 55 THR B C 1
ATOM 1521 O O . THR B 1 55 ? 7.305 22.297 0.785 1 96.62 55 THR B O 1
ATOM 1524 N N . LEU B 1 56 ? 5.277 23.078 0.996 1 96.94 56 LEU B N 1
ATOM 1525 C CA . LEU B 1 56 ? 4.664 21.75 0.907 1 96.94 56 LEU B CA 1
ATOM 1526 C C . LEU B 1 56 ? 4.879 21.141 -0.476 1 96.94 56 LEU B C 1
ATOM 1528 O O . LEU B 1 56 ? 5.176 19.953 -0.597 1 96.94 56 LEU B O 1
ATOM 1532 N N . ARG B 1 57 ? 4.809 21.984 -1.499 1 95.38 57 ARG B N 1
ATOM 1533 C CA . ARG B 1 57 ? 5.066 21.5 -2.855 1 95.38 57 ARG B CA 1
ATOM 1534 C C . ARG B 1 57 ? 6.496 21 -2.998 1 95.38 57 ARG B C 1
ATOM 1536 O O . ARG B 1 57 ? 6.727 19.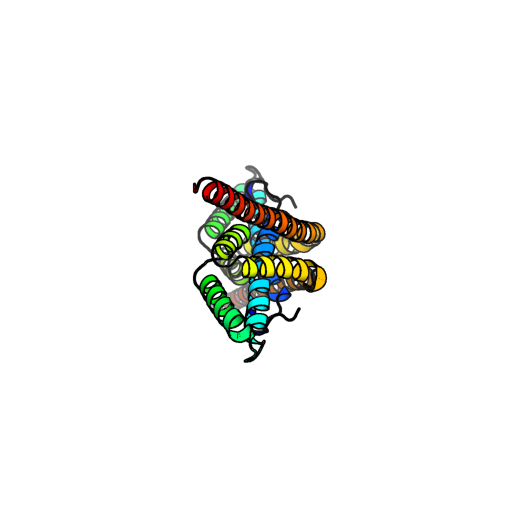938 -3.578 1 95.38 57 ARG B O 1
ATOM 1543 N N . ARG B 1 58 ? 7.363 21.766 -2.465 1 95.81 58 ARG B N 1
ATOM 1544 C CA . ARG B 1 58 ? 8.773 21.391 -2.527 1 95.81 58 ARG B CA 1
ATOM 1545 C C . ARG B 1 58 ? 9.016 20.062 -1.807 1 95.81 58 ARG B C 1
ATOM 1547 O O . ARG B 1 58 ? 9.719 19.188 -2.32 1 95.81 58 ARG B O 1
ATOM 1554 N N . PHE B 1 59 ? 8.406 19.875 -0.662 1 96 59 PHE B N 1
ATOM 1555 C CA . PHE B 1 59 ? 8.578 18.656 0.114 1 96 59 PHE B CA 1
ATOM 1556 C C . PHE B 1 59 ? 8 17.453 -0.63 1 96 59 PHE B C 1
ATOM 1558 O O . PHE B 1 59 ? 8.602 16.375 -0.633 1 96 59 PHE B O 1
ATOM 1565 N N . LEU B 1 60 ? 6.863 17.656 -1.257 1 95.19 60 LEU B N 1
ATOM 1566 C CA . LEU B 1 60 ? 6.191 16.578 -1.975 1 95.19 60 LEU B CA 1
ATOM 1567 C C . LEU B 1 60 ? 7 16.141 -3.191 1 95.19 60 LEU B C 1
ATOM 1569 O O . LEU B 1 60 ? 6.996 14.969 -3.564 1 95.19 60 LEU B O 1
ATOM 1573 N N . LEU B 1 61 ? 7.715 17.031 -3.74 1 93.56 61 LEU B N 1
ATOM 1574 C CA . LEU B 1 61 ? 8.477 16.766 -4.953 1 93.56 61 LEU B CA 1
ATOM 1575 C C . LEU B 1 61 ? 9.844 16.172 -4.613 1 93.56 61 LEU B C 1
ATOM 1577 O O . LEU B 1 61 ? 10.312 15.25 -5.285 1 93.56 61 LEU B O 1
ATOM 1581 N N . ASP B 1 62 ? 10.445 16.656 -3.533 1 93.38 62 ASP B N 1
ATOM 1582 C CA . ASP B 1 62 ? 11.859 16.391 -3.295 1 93.38 62 ASP B CA 1
ATOM 1583 C C . ASP B 1 62 ? 12.047 15.242 -2.309 1 93.38 62 ASP B C 1
ATOM 1585 O O . ASP B 1 62 ? 13.094 14.594 -2.293 1 93.38 62 ASP B O 1
ATOM 1589 N N . GLU B 1 63 ? 11.078 14.984 -1.482 1 91.81 63 GLU B N 1
ATOM 1590 C CA . GLU B 1 63 ? 11.273 14.031 -0.388 1 91.81 63 GLU B CA 1
ATOM 1591 C C . GLU B 1 63 ? 10.359 12.828 -0.537 1 91.81 63 GLU B C 1
ATOM 1593 O O . GLU B 1 63 ? 9.133 12.953 -0.441 1 91.81 63 GLU B O 1
ATOM 1598 N N . PRO B 1 64 ? 11.039 11.688 -0.768 1 91.19 64 PRO B N 1
ATOM 1599 C CA . PRO B 1 64 ? 10.195 10.492 -0.827 1 91.19 64 PRO B CA 1
ATOM 1600 C C . PRO B 1 64 ? 9.477 10.211 0.493 1 91.19 64 PRO B C 1
ATOM 1602 O O . PRO B 1 64 ? 10.047 10.422 1.565 1 91.19 64 PRO B O 1
ATOM 1605 N N . MET B 1 65 ? 8.227 9.766 0.41 1 92.06 65 MET B N 1
ATOM 1606 C CA . MET B 1 65 ? 7.418 9.492 1.595 1 92.06 65 MET B CA 1
ATOM 1607 C C . MET B 1 65 ? 7.422 8 1.923 1 92.06 65 MET B C 1
ATOM 1609 O O . MET B 1 65 ? 6.363 7.398 2.113 1 92.06 65 MET B O 1
ATOM 1613 N N . ARG B 1 66 ? 8.586 7.461 2.143 1 89.06 66 ARG B N 1
ATOM 1614 C CA . ARG B 1 66 ? 8.719 6.047 2.473 1 89.06 66 ARG B CA 1
ATOM 1615 C C . ARG B 1 66 ? 8.352 5.785 3.93 1 89.06 66 ARG B C 1
ATOM 1617 O O . ARG B 1 66 ? 7.73 4.77 4.246 1 89.06 66 ARG B O 1
ATOM 1624 N N . ASP B 1 67 ? 8.82 6.695 4.691 1 93.12 67 ASP B N 1
ATOM 1625 C CA . ASP B 1 67 ? 8.469 6.742 6.109 1 93.12 67 ASP B CA 1
ATOM 1626 C C . ASP B 1 67 ? 7.707 8.023 6.441 1 93.12 67 ASP B C 1
ATOM 1628 O O . ASP B 1 67 ? 8.312 9.086 6.598 1 93.12 67 ASP B O 1
ATOM 1632 N N . PRO B 1 68 ? 6.453 7.77 6.605 1 95.75 68 PRO B N 1
ATOM 1633 C CA . PRO B 1 68 ? 5.625 8.961 6.773 1 95.75 68 PRO B CA 1
ATOM 1634 C C . PRO B 1 68 ? 5.965 9.742 8.039 1 95.75 68 PRO B C 1
ATOM 1636 O O . PRO B 1 68 ? 5.871 10.977 8.055 1 95.75 68 PRO B O 1
ATOM 1639 N N . ALA B 1 69 ? 6.383 9.031 9.07 1 95 69 ALA B N 1
ATOM 1640 C CA . ALA B 1 69 ? 6.73 9.719 10.312 1 95 69 ALA B CA 1
ATOM 1641 C C . ALA B 1 69 ? 7.984 10.57 10.133 1 95 69 ALA B C 1
ATOM 1643 O O . ALA B 1 69 ? 8.039 11.711 10.602 1 95 69 ALA B O 1
ATOM 1644 N N . ASP B 1 70 ? 8.891 10.023 9.5 1 95.44 70 ASP B N 1
ATOM 1645 C CA . ASP B 1 70 ? 10.125 10.758 9.242 1 95.44 70 ASP B CA 1
ATOM 1646 C C . ASP B 1 70 ? 9.875 11.945 8.312 1 95.44 70 ASP B C 1
ATOM 1648 O O . ASP B 1 70 ? 10.43 13.031 8.516 1 95.44 70 ASP B O 1
ATOM 1652 N N . TRP B 1 71 ? 9.133 11.727 7.301 1 97.5 71 TRP B N 1
ATOM 1653 C CA . TRP B 1 71 ? 8.758 12.773 6.355 1 97.5 71 TRP B CA 1
ATOM 1654 C C . TRP B 1 71 ? 8.117 13.953 7.078 1 97.5 71 TRP B C 1
ATOM 1656 O O . TRP B 1 71 ? 8.492 15.102 6.859 1 97.5 71 TRP B O 1
ATOM 1666 N N . LEU B 1 72 ? 7.258 13.664 8.008 1 97.69 72 LEU B N 1
ATOM 1667 C CA . LEU B 1 72 ? 6.539 14.695 8.75 1 97.69 72 LEU B CA 1
ATOM 1668 C C . LEU B 1 72 ? 7.457 15.383 9.75 1 97.69 72 LEU B C 1
ATOM 1670 O O . LEU B 1 72 ? 7.355 16.594 9.961 1 97.69 72 LEU B O 1
ATOM 1674 N N . ALA B 1 73 ? 8.297 14.602 10.367 1 96 73 ALA B N 1
ATOM 1675 C CA . ALA B 1 73 ? 9.25 15.188 11.305 1 96 73 ALA B CA 1
ATOM 1676 C C . ALA B 1 73 ? 10.125 16.234 10.633 1 96 73 ALA B C 1
ATOM 1678 O O . ALA B 1 73 ? 10.352 17.312 11.188 1 96 73 ALA B O 1
ATOM 1679 N N . ARG B 1 74 ? 10.523 15.969 9.461 1 95.94 74 ARG B N 1
ATOM 1680 C CA . ARG B 1 74 ? 11.359 16.906 8.711 1 95.94 74 ARG B CA 1
ATOM 1681 C C . ARG B 1 74 ? 10.562 18.125 8.289 1 95.94 74 ARG B C 1
ATOM 1683 O O . ARG B 1 74 ? 11.055 19.266 8.367 1 95.94 74 ARG B O 1
ATOM 1690 N N . LEU B 1 75 ? 9.359 17.891 7.883 1 97.06 75 LEU B N 1
ATOM 1691 C CA . LEU B 1 75 ? 8.5 19.016 7.512 1 97.06 75 LEU B CA 1
ATOM 1692 C C . LEU B 1 75 ? 8.273 19.938 8.711 1 97.06 75 LEU B C 1
ATOM 1694 O O . LEU B 1 75 ? 8.281 21.156 8.562 1 97.06 75 LEU B O 1
ATOM 1698 N N . MET B 1 76 ? 8.078 19.375 9.859 1 95.69 76 MET B N 1
ATOM 1699 C CA . MET B 1 76 ? 7.766 20.141 11.07 1 95.69 76 MET B CA 1
ATOM 1700 C C . MET B 1 76 ? 8.969 20.969 11.516 1 95.69 76 MET B C 1
ATOM 1702 O O . MET B 1 76 ? 8.812 21.984 12.195 1 95.69 76 MET B O 1
ATOM 1706 N N . GLN B 1 77 ? 10.133 20.562 11.148 1 93.25 77 GLN B N 1
ATOM 1707 C CA . GLN B 1 77 ? 11.32 21.375 11.422 1 93.25 77 GLN B CA 1
ATOM 1708 C C . GLN B 1 77 ? 11.297 22.672 10.617 1 93.25 77 GLN B C 1
ATOM 1710 O O . GLN B 1 77 ? 11.75 23.703 11.094 1 93.25 77 GLN B O 1
ATOM 1715 N N . GLU B 1 78 ? 10.734 22.578 9.5 1 93.44 78 GLU B N 1
ATOM 1716 C CA . GLU B 1 78 ? 10.672 23.75 8.633 1 93.44 78 GLU B CA 1
ATOM 1717 C C . GLU B 1 78 ? 9.406 24.562 8.891 1 93.44 78 GLU B C 1
ATOM 1719 O O . GLU B 1 78 ? 9.438 25.797 8.891 1 93.44 78 GLU B O 1
ATOM 1724 N N . ASN B 1 79 ? 8.32 23.844 9.055 1 94.19 79 ASN B N 1
ATOM 1725 C CA . ASN B 1 79 ? 7.02 24.453 9.312 1 94.19 79 ASN B CA 1
ATOM 1726 C C . ASN B 1 79 ? 6.148 23.562 10.203 1 94.19 79 ASN B C 1
ATOM 1728 O O . ASN B 1 79 ? 5.43 22.703 9.711 1 94.19 79 ASN B O 1
ATOM 1732 N N . GLU B 1 80 ? 6.168 23.859 11.484 1 93.06 80 GLU B N 1
ATOM 1733 C CA . GLU B 1 80 ? 5.496 23.031 12.484 1 93.06 80 GLU B CA 1
ATOM 1734 C C . GLU B 1 80 ? 3.99 23 12.25 1 93.06 80 GLU B C 1
ATOM 1736 O O . GLU B 1 80 ? 3.369 21.938 12.32 1 93.06 80 GLU B O 1
ATOM 1741 N N . MET B 1 81 ? 3.469 24.156 11.938 1 92.69 81 MET B N 1
ATOM 1742 C CA . MET B 1 81 ? 2.021 24.25 11.773 1 92.69 81 MET B CA 1
ATOM 1743 C C . MET B 1 81 ? 1.555 23.453 10.562 1 92.69 81 MET B C 1
ATOM 1745 O O . MET B 1 81 ? 0.507 22.797 10.609 1 92.69 81 MET B O 1
ATOM 1749 N N . LEU B 1 82 ? 2.344 23.484 9.594 1 95.69 82 LEU B N 1
ATOM 1750 C CA . LEU B 1 82 ? 2.033 22.734 8.375 1 95.69 82 LEU B CA 1
ATOM 1751 C C . LEU B 1 82 ? 2.043 21.234 8.641 1 95.69 82 LEU B C 1
ATOM 1753 O O . LEU B 1 82 ? 1.133 20.516 8.211 1 95.69 82 LEU B O 1
ATOM 1757 N N . GLY B 1 83 ? 3.041 20.734 9.32 1 97.25 83 GLY B N 1
ATOM 1758 C CA . GLY B 1 83 ? 3.113 19.328 9.695 1 97.25 83 GLY B CA 1
ATOM 1759 C C . GLY B 1 83 ? 1.977 18.891 10.602 1 97.25 83 GLY B C 1
ATOM 1760 O O . GLY B 1 83 ? 1.4 17.812 10.406 1 97.25 83 GLY B O 1
ATOM 1761 N N . ALA B 1 84 ? 1.66 19.734 11.547 1 96.62 84 ALA B N 1
ATOM 1762 C CA . ALA B 1 84 ? 0.589 19.422 12.492 1 96.62 84 ALA B CA 1
ATOM 1763 C C . ALA B 1 84 ? -0.756 19.312 11.781 1 96.62 84 ALA B C 1
ATOM 1765 O O . ALA B 1 84 ? -1.572 18.453 12.109 1 96.62 84 ALA B O 1
ATOM 1766 N N . ARG B 1 85 ? -0.9 20.219 10.828 1 96.88 85 ARG B N 1
ATOM 1767 C CA . ARG B 1 85 ? -2.139 20.172 10.062 1 96.88 85 ARG B CA 1
ATOM 1768 C C . ARG B 1 85 ? -2.246 18.875 9.266 1 96.88 85 ARG B C 1
ATOM 1770 O O . ARG B 1 85 ? -3.312 18.25 9.227 1 96.88 85 ARG B O 1
ATOM 1777 N N . ILE B 1 86 ? -1.207 18.422 8.703 1 98 86 ILE B N 1
ATOM 1778 C CA . ILE B 1 86 ? -1.216 17.188 7.93 1 98 86 ILE B CA 1
ATOM 1779 C C . ILE B 1 86 ? -1.472 16 8.852 1 98 86 ILE B C 1
ATOM 1781 O O . ILE B 1 86 ? -2.225 15.094 8.508 1 98 86 ILE B O 1
ATOM 1785 N N . LEU B 1 87 ? -0.889 16.047 10.07 1 98.06 87 LEU B N 1
ATOM 1786 C CA . LEU B 1 87 ? -1.116 14.992 11.055 1 98.06 87 LEU B CA 1
ATOM 1787 C C . LEU B 1 87 ? -2.6 14.859 11.375 1 98.06 87 LEU B C 1
ATOM 1789 O O . LEU B 1 87 ? -3.139 13.75 11.398 1 98.06 87 LEU B O 1
ATOM 1793 N N . GLU B 1 88 ? -3.223 15.922 11.523 1 97.25 88 GLU B N 1
ATOM 1794 C CA . GLU B 1 88 ? -4.637 15.93 11.883 1 97.25 88 GLU B CA 1
ATOM 1795 C C . GLU B 1 88 ? -5.508 15.484 10.711 1 97.25 88 GLU B C 1
ATOM 1797 O O . GLU B 1 88 ? -6.426 14.68 10.875 1 97.25 88 GLU B O 1
ATOM 1802 N N . VAL B 1 89 ? -5.191 15.992 9.578 1 97.94 89 VAL B N 1
ATOM 1803 C CA . VAL B 1 89 ? -6.004 15.727 8.391 1 97.94 89 VAL B CA 1
ATOM 1804 C C . VAL B 1 89 ? -5.891 14.25 8.016 1 97.94 89 VAL B C 1
ATOM 1806 O O . VAL B 1 89 ? -6.883 13.625 7.633 1 97.94 89 VAL B O 1
ATOM 1809 N N . ARG B 1 90 ? -4.691 13.711 8.141 1 98.31 90 ARG B N 1
ATOM 1810 C CA . ARG B 1 90 ? -4.523 12.328 7.711 1 98.31 90 ARG B CA 1
ATOM 1811 C C . ARG B 1 90 ? -5.293 11.375 8.617 1 98.31 90 ARG B C 1
ATOM 1813 O O . ARG B 1 90 ? -5.902 10.414 8.148 1 98.31 90 ARG B O 1
ATOM 1820 N N . ALA B 1 91 ? -5.227 11.633 9.914 1 97.94 91 ALA B N 1
ATOM 1821 C CA . ALA B 1 91 ? -5.984 10.805 10.844 1 97.94 91 ALA B CA 1
ATOM 1822 C C . ALA B 1 91 ? -7.484 10.945 10.609 1 97.94 91 ALA B C 1
ATOM 1824 O O . ALA B 1 91 ? -8.211 9.945 10.586 1 97.94 91 ALA B O 1
ATOM 1825 N N . ALA B 1 92 ? -7.957 12.164 10.438 1 97.88 92 ALA B N 1
ATOM 1826 C CA . ALA B 1 92 ? -9.375 12.406 10.188 1 97.88 92 ALA B CA 1
ATOM 1827 C C . ALA B 1 92 ? -9.828 11.75 8.883 1 97.88 92 ALA B C 1
ATOM 1829 O O . ALA B 1 92 ? -10.906 11.164 8.82 1 97.88 92 ALA B O 1
ATOM 1830 N N . TYR B 1 93 ? -9.008 11.906 7.906 1 97.94 93 TYR B N 1
ATOM 1831 C CA . TYR B 1 93 ? -9.344 11.328 6.609 1 97.94 93 TYR B CA 1
ATOM 1832 C C . TYR B 1 93 ? -9.484 9.812 6.711 1 97.94 93 TYR B C 1
ATOM 1834 O O . TYR B 1 93 ? -10.445 9.242 6.191 1 97.94 93 TYR B O 1
ATOM 1842 N N . ALA B 1 94 ? -8.523 9.148 7.359 1 98.5 94 ALA B N 1
ATOM 1843 C CA . ALA B 1 94 ? -8.516 7.691 7.48 1 98.5 94 ALA B CA 1
ATOM 1844 C C . ALA B 1 94 ? -9.734 7.199 8.258 1 98.5 94 ALA B C 1
ATOM 1846 O O . ALA B 1 94 ? -10.266 6.121 7.973 1 98.5 94 ALA B O 1
ATOM 1847 N N . VAL B 1 95 ? -10.242 7.98 9.156 1 98.19 95 VAL B N 1
ATOM 1848 C CA . VAL B 1 95 ? -11.312 7.551 10.047 1 98.19 95 VAL B CA 1
ATOM 1849 C C . VAL B 1 95 ? -12.664 7.918 9.445 1 98.19 95 VAL B C 1
ATOM 1851 O O . VAL B 1 95 ? -13.594 7.105 9.445 1 98.19 95 VAL B O 1
ATOM 1854 N N . GLU B 1 96 ? -12.734 9.055 8.805 1 97.44 96 GLU B N 1
ATOM 1855 C CA . GLU B 1 96 ? -14.055 9.617 8.5 1 97.44 96 GLU B CA 1
ATOM 1856 C C . GLU B 1 96 ? -14.367 9.523 7.012 1 97.44 96 GLU B C 1
ATOM 1858 O O . GLU B 1 96 ? -15.523 9.398 6.617 1 97.44 96 GLU B O 1
ATOM 1863 N N . ASP B 1 97 ? -13.375 9.656 6.211 1 97 97 ASP B N 1
ATOM 1864 C CA . ASP B 1 97 ? -13.664 9.867 4.797 1 97 97 ASP B CA 1
ATOM 1865 C C . ASP B 1 97 ? -13.266 8.648 3.967 1 97 97 ASP B C 1
ATOM 1867 O O . ASP B 1 97 ? -13.914 8.328 2.973 1 97 97 ASP B O 1
ATOM 1871 N N . PHE B 1 98 ? -12.188 8.016 4.289 1 97.75 98 PHE B N 1
ATOM 1872 C CA . PHE B 1 98 ? -11.727 6.879 3.5 1 97.75 98 PHE B CA 1
ATOM 1873 C C . PHE B 1 98 ? -12.711 5.715 3.59 1 97.75 98 PHE B C 1
ATOM 1875 O O . PHE B 1 98 ? -13.133 5.336 4.684 1 97.75 98 PHE B O 1
ATOM 1882 N N . GLU B 1 99 ? -13.039 5.184 2.479 1 98.06 99 GLU B N 1
ATOM 1883 C CA . GLU B 1 99 ? -14.039 4.121 2.42 1 98.06 99 GLU B CA 1
ATOM 1884 C C . GLU B 1 99 ? -13.383 2.742 2.475 1 98.06 99 GLU B C 1
ATOM 1886 O O . GLU B 1 99 ? -13.211 2.09 1.442 1 98.06 99 GLU B O 1
ATOM 1891 N N . TRP B 1 100 ? -13.219 2.172 3.639 1 98.62 100 TRP B N 1
ATOM 1892 C CA . TRP B 1 100 ? -12.492 0.933 3.898 1 98.62 100 TRP B CA 1
ATOM 1893 C C . TRP B 1 100 ? -13.203 -0.258 3.266 1 98.62 100 TRP B C 1
ATOM 1895 O O . TRP B 1 100 ? -12.555 -1.167 2.74 1 98.62 100 TRP B O 1
ATOM 1905 N N . ASP B 1 101 ? -14.516 -0.233 3.359 1 98.25 101 ASP B N 1
ATOM 1906 C CA . ASP B 1 101 ? -15.25 -1.323 2.727 1 98.25 101 ASP B CA 1
ATOM 1907 C C . ASP B 1 101 ? -15.062 -1.303 1.211 1 98.25 101 ASP B C 1
ATOM 1909 O O . ASP B 1 101 ? -14.984 -2.355 0.576 1 98.25 101 ASP B O 1
ATOM 1913 N N . ASN B 1 102 ? -15.039 -0.12 0.688 1 98.25 102 ASN B N 1
ATOM 1914 C CA . ASN B 1 102 ? -14.812 0.008 -0.748 1 98.25 102 ASN B CA 1
ATOM 1915 C C . ASN B 1 102 ? -13.398 -0.42 -1.134 1 98.25 102 ASN B C 1
ATOM 1917 O O . ASN B 1 102 ? -13.195 -1.021 -2.189 1 98.25 102 ASN B O 1
ATOM 1921 N N . LEU B 1 103 ? -12.406 -0.15 -0.316 1 98.62 103 LEU B N 1
ATOM 1922 C CA . LEU B 1 103 ? -11.039 -0.629 -0.515 1 98.62 103 LEU B CA 1
ATOM 1923 C C . LEU B 1 103 ? -11.008 -2.148 -0.64 1 98.62 103 LEU B C 1
ATOM 1925 O O . LEU B 1 103 ? -10.438 -2.686 -1.59 1 98.62 103 LEU B O 1
ATOM 1929 N N . LYS B 1 104 ? -11.633 -2.799 0.315 1 98.75 104 LYS B N 1
ATOM 1930 C CA . LYS B 1 104 ? -11.68 -4.258 0.322 1 98.75 104 LYS B CA 1
ATOM 1931 C C . LYS B 1 104 ? -12.352 -4.793 -0.942 1 98.75 104 LYS B C 1
ATOM 1933 O O . LYS B 1 104 ? -11.812 -5.676 -1.611 1 98.75 104 LYS B O 1
ATOM 1938 N N . ARG B 1 105 ? -13.453 -4.23 -1.233 1 98.56 105 ARG B N 1
ATOM 1939 C CA . ARG B 1 105 ? -14.211 -4.664 -2.404 1 98.56 105 ARG B CA 1
ATOM 1940 C C . ARG B 1 105 ? -13.383 -4.516 -3.676 1 98.56 105 ARG B C 1
ATOM 1942 O O . ARG B 1 105 ? -13.273 -5.457 -4.465 1 98.56 105 ARG B O 1
ATOM 1949 N N . LEU B 1 106 ? -12.797 -3.352 -3.846 1 98.38 106 LEU B N 1
ATOM 1950 C CA . LEU B 1 106 ? -12.039 -3.055 -5.055 1 98.38 106 LEU B CA 1
ATOM 1951 C C . LEU B 1 106 ? -10.805 -3.945 -5.156 1 98.38 106 LEU B C 1
ATOM 1953 O O . LEU B 1 106 ? -10.438 -4.383 -6.25 1 98.38 106 LEU B O 1
ATOM 1957 N N . ALA B 1 107 ? -10.141 -4.242 -4.031 1 98.62 107 ALA B N 1
ATOM 1958 C CA . ALA B 1 107 ? -8.961 -5.109 -4.031 1 98.62 107 ALA B CA 1
ATOM 1959 C C . ALA B 1 107 ? -9.328 -6.527 -4.461 1 98.62 107 ALA B C 1
ATOM 1961 O O . ALA B 1 107 ? -8.672 -7.105 -5.332 1 98.62 107 ALA B O 1
ATOM 1962 N N . ILE B 1 108 ? -10.438 -7.027 -3.928 1 98.69 108 ILE B N 1
ATOM 1963 C CA . ILE B 1 108 ? -10.852 -8.398 -4.195 1 98.69 108 ILE B CA 1
ATOM 1964 C C . ILE B 1 108 ? -11.391 -8.508 -5.621 1 98.69 108 ILE B C 1
ATOM 1966 O O . ILE B 1 108 ? -11.023 -9.422 -6.359 1 98.69 108 ILE B O 1
ATOM 1970 N N . GLU B 1 109 ? -12.227 -7.57 -5.984 1 98.31 109 GLU B N 1
ATOM 1971 C CA . GLU B 1 109 ? -12.758 -7.566 -7.344 1 98.31 109 GLU B CA 1
ATOM 1972 C C . GLU B 1 109 ? -11.633 -7.469 -8.375 1 98.31 109 GLU B C 1
ATOM 1974 O O . GLU B 1 109 ? -11.703 -8.094 -9.438 1 98.31 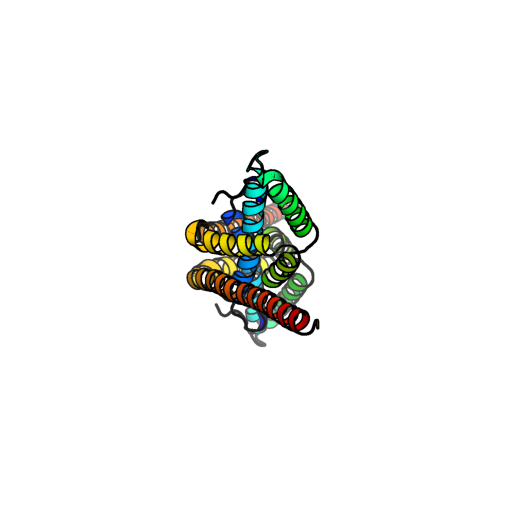109 GLU B O 1
ATOM 1979 N N . GLY B 1 110 ? -10.648 -6.629 -8.062 1 97.75 110 GLY B N 1
ATOM 1980 C CA . GLY B 1 110 ? -9.508 -6.504 -8.961 1 97.75 110 GLY B CA 1
ATOM 1981 C C . GLY B 1 110 ? -8.734 -7.801 -9.125 1 97.75 110 GLY B C 1
ATOM 1982 O O . GLY B 1 110 ? -8.328 -8.148 -10.234 1 97.75 110 GLY B O 1
ATOM 1983 N N . LEU B 1 111 ? -8.531 -8.508 -8.047 1 98.06 111 LEU B N 1
ATOM 1984 C CA . LEU B 1 111 ? -7.863 -9.805 -8.109 1 98.06 111 LEU B CA 1
ATOM 1985 C C . LEU B 1 111 ? -8.664 -10.789 -8.953 1 98.06 111 LEU B C 1
ATOM 1987 O O . LEU B 1 111 ? -8.094 -11.516 -9.766 1 98.06 111 LEU B O 1
ATOM 1991 N N . GLU B 1 112 ? -9.969 -10.789 -8.773 1 97.19 112 GLU B N 1
ATOM 1992 C CA . GLU B 1 112 ? -10.844 -11.695 -9.516 1 97.19 112 GLU B CA 1
ATOM 1993 C C . GLU B 1 112 ? -10.844 -11.359 -11.008 1 97.19 112 GLU B C 1
ATOM 1995 O O . GLU B 1 112 ? -10.812 -12.266 -11.852 1 97.19 112 GLU B O 1
ATOM 2000 N N . ALA B 1 113 ? -10.883 -10.133 -11.297 1 97.12 113 ALA B N 1
ATOM 2001 C CA . ALA B 1 113 ? -10.836 -9.703 -12.695 1 97.12 113 ALA B CA 1
ATOM 2002 C C . ALA B 1 113 ? -9.523 -10.117 -13.352 1 97.12 113 ALA B C 1
ATOM 2004 O O . ALA B 1 113 ? -9.523 -10.617 -14.477 1 97.12 113 ALA B O 1
ATOM 2005 N N . ASP B 1 114 ? -8.461 -9.914 -12.656 1 96.62 114 ASP B N 1
ATOM 2006 C CA . ASP B 1 114 ? -7.152 -10.32 -13.156 1 96.62 114 ASP B CA 1
ATOM 2007 C C . ASP B 1 114 ? -7.094 -11.836 -13.367 1 96.62 114 ASP B C 1
ATOM 2009 O O . ASP B 1 114 ? -6.562 -12.312 -14.375 1 96.62 114 ASP B O 1
ATOM 2013 N N . ASN B 1 115 ? -7.645 -12.57 -12.383 1 96.38 115 ASN B N 1
ATOM 2014 C CA . ASN B 1 115 ? -7.691 -14.023 -12.484 1 96.38 115 ASN B CA 1
ATOM 2015 C C . ASN B 1 115 ? -8.391 -14.484 -13.758 1 96.38 115 ASN B C 1
ATOM 2017 O O . ASN B 1 115 ? -7.867 -15.312 -14.5 1 96.38 115 ASN B O 1
ATOM 2021 N N . THR B 1 116 ? -9.523 -13.914 -13.984 1 96.44 116 THR B N 1
ATOM 2022 C CA . THR B 1 116 ? -10.32 -14.273 -15.148 1 96.44 116 THR B CA 1
ATOM 2023 C C . THR B 1 116 ? -9.586 -13.93 -16.438 1 96.44 116 THR B C 1
ATOM 2025 O O . THR B 1 116 ? -9.484 -14.75 -17.344 1 96.44 116 THR B O 1
ATOM 2028 N N . ALA B 1 117 ? -9 -12.766 -16.5 1 96 117 ALA B N 1
ATOM 2029 C CA . ALA B 1 117 ? -8.32 -12.281 -17.703 1 96 117 ALA B CA 1
ATOM 2030 C C . ALA B 1 117 ? -7.086 -13.125 -18.016 1 96 117 ALA B C 1
ATOM 2032 O O . ALA B 1 117 ? -6.871 -13.523 -19.156 1 96 117 ALA B O 1
ATOM 2033 N N . LEU B 1 118 ? -6.277 -13.445 -17.078 1 95.69 118 LEU B N 1
ATOM 2034 C CA . LEU B 1 118 ? -5.023 -14.164 -17.266 1 95.69 118 LEU B CA 1
ATOM 2035 C C . LEU B 1 118 ? -5.277 -15.625 -17.625 1 95.69 118 LEU B C 1
ATOM 2037 O O . LEU B 1 118 ? -4.621 -16.172 -18.5 1 95.69 118 LEU B O 1
ATOM 2041 N N . LEU B 1 119 ? -6.309 -16.172 -16.906 1 92.31 119 LEU B N 1
ATOM 2042 C CA . LEU B 1 119 ? -6.629 -17.562 -17.188 1 92.31 119 LEU B CA 1
ATOM 2043 C C . LEU B 1 119 ? -7.238 -17.703 -18.578 1 92.31 119 LEU B C 1
ATOM 2045 O O . LEU B 1 1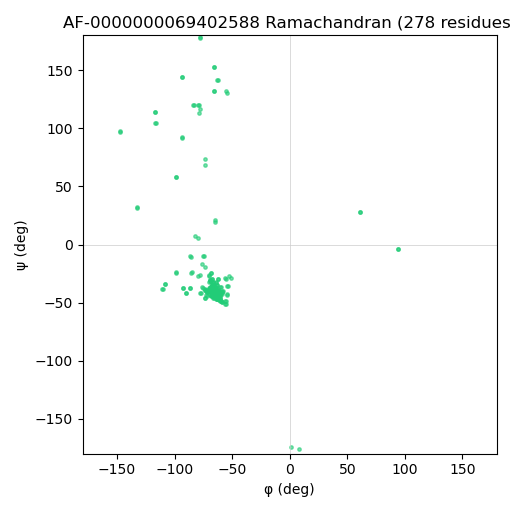19 ? -6.938 -18.656 -19.297 1 92.31 119 LEU B O 1
ATOM 2049 N N . ARG B 1 120 ? -8.023 -16.766 -18.969 1 93.31 120 ARG B N 1
ATOM 2050 C CA . ARG B 1 120 ? -8.602 -16.766 -20.297 1 93.31 120 ARG B CA 1
ATOM 2051 C C . ARG B 1 120 ? -7.527 -16.594 -21.359 1 93.31 120 ARG B C 1
ATOM 2053 O O . ARG B 1 120 ? -7.527 -17.297 -22.375 1 93.31 120 ARG B O 1
ATOM 2060 N N . GLN B 1 121 ? -6.645 -15.742 -21.141 1 91.44 121 GLN B N 1
ATOM 2061 C CA . GLN B 1 121 ? -5.566 -15.469 -22.078 1 91.44 121 GLN B CA 1
ATOM 2062 C C . GLN B 1 121 ? -4.688 -16.703 -22.281 1 91.44 121 GLN B C 1
ATOM 2064 O O . GLN B 1 121 ? -4.332 -17.047 -23.422 1 91.44 121 GLN B O 1
ATOM 2069 N N . HIS B 1 122 ? -4.391 -17.359 -21.25 1 87.94 122 HIS B N 1
ATOM 2070 C CA . HIS B 1 122 ? -3.537 -18.531 -21.344 1 87.94 122 HIS B CA 1
ATOM 2071 C C . HIS B 1 122 ? -4.281 -19.719 -21.969 1 87.94 122 HIS B C 1
ATOM 2073 O O . HIS B 1 122 ? -3.705 -20.469 -22.75 1 87.94 122 HIS B O 1
ATOM 2079 N N . ALA B 1 123 ? -5.566 -19.844 -21.609 1 86.62 123 ALA B N 1
ATOM 2080 C CA . ALA B 1 123 ? -6.379 -20.891 -22.203 1 86.62 123 ALA B CA 1
ATOM 2081 C C . ALA B 1 123 ? -6.488 -20.719 -23.719 1 86.62 123 ALA B C 1
ATOM 2083 O O . ALA B 1 123 ? -6.383 -21.688 -24.469 1 86.62 123 ALA B O 1
ATOM 2084 N N . THR B 1 124 ? -6.625 -19.516 -24.094 1 87.12 124 THR B N 1
ATOM 2085 C CA . THR B 1 124 ? -6.742 -19.203 -25.516 1 87.12 124 THR B CA 1
ATOM 2086 C C . THR B 1 124 ? -5.438 -19.5 -26.25 1 87.12 124 THR B C 1
ATOM 2088 O O . THR B 1 124 ? -5.449 -20.062 -27.344 1 87.12 124 THR B O 1
ATOM 2091 N N . LYS B 1 125 ? -4.359 -19.234 -25.656 1 83.56 125 LYS B N 1
ATOM 2092 C CA . LYS B 1 125 ? -3.049 -19.5 -26.25 1 83.56 125 LYS B CA 1
ATOM 2093 C C . LYS B 1 125 ? -2.816 -21 -26.406 1 83.56 125 LYS B C 1
ATOM 2095 O O . LYS B 1 125 ? -2.307 -21.453 -27.438 1 83.56 125 LYS B O 1
ATOM 2100 N N . HIS B 1 126 ? -3.215 -21.672 -25.344 1 81.38 126 HIS B N 1
ATOM 2101 C CA . HIS B 1 126 ? -3.082 -23.125 -25.406 1 81.38 126 HIS B CA 1
ATOM 2102 C C . HIS B 1 126 ? -3.957 -23.719 -26.516 1 81.38 126 HIS B C 1
ATOM 2104 O O . HIS B 1 126 ? -3.525 -24.609 -27.25 1 81.38 126 HIS B O 1
ATOM 2110 N N . PHE B 1 127 ? -5.156 -23.172 -26.516 1 81.06 127 PHE B N 1
ATOM 2111 C CA . PHE B 1 127 ? -6.086 -23.656 -27.531 1 81.06 127 PHE B CA 1
ATOM 2112 C C . PHE B 1 127 ? -5.578 -23.328 -28.938 1 81.06 127 PHE B C 1
ATOM 2114 O O . PHE B 1 127 ? -5.645 -24.172 -29.828 1 81.06 127 PHE B O 1
ATOM 2121 N N . THR B 1 128 ? -5.102 -22.219 -29.141 1 83.38 128 THR B N 1
ATOM 2122 C CA . THR B 1 128 ? -4.59 -21.812 -30.438 1 83.38 128 THR B CA 1
ATOM 2123 C C . THR B 1 128 ? -3.383 -22.656 -30.844 1 83.38 128 THR B C 1
ATOM 2125 O O . THR B 1 128 ? -3.271 -23.078 -32 1 83.38 128 THR B O 1
ATOM 2128 N N . VAL B 1 129 ? -2.564 -22.984 -29.922 1 80.88 129 VAL B N 1
ATOM 2129 C CA . VAL B 1 129 ? -1.387 -23.797 -30.188 1 80.88 129 VAL B CA 1
ATOM 2130 C C . VAL B 1 129 ? -1.814 -25.219 -30.547 1 80.88 129 VAL B C 1
ATOM 2132 O O . VAL B 1 129 ? -1.254 -25.828 -31.469 1 80.88 129 VAL B O 1
ATOM 2135 N N . MET B 1 130 ? -2.859 -25.656 -29.875 1 80.12 130 MET B N 1
ATOM 2136 C CA . MET B 1 130 ? -3.381 -26.984 -30.156 1 80.12 130 MET B CA 1
ATOM 2137 C C . MET B 1 130 ? -4.004 -27.047 -31.547 1 80.12 130 MET B C 1
ATOM 2139 O O . MET B 1 130 ? -3.82 -28.031 -32.281 1 80.12 130 MET B O 1
ATOM 2143 N N . MET B 1 131 ? -4.656 -26.047 -31.875 1 84.25 131 MET B N 1
ATOM 2144 C CA . MET B 1 131 ? -5.312 -26 -33.188 1 84.25 131 MET B CA 1
ATOM 2145 C C . MET B 1 131 ? -4.285 -25.875 -34.281 1 84.25 131 MET B C 1
ATOM 2147 O O . MET B 1 131 ? -4.453 -26.453 -35.375 1 84.25 131 MET B O 1
ATOM 2151 N N . ASP B 1 132 ? -3.301 -25.156 -34.094 1 82 132 ASP B N 1
ATOM 2152 C CA . ASP B 1 132 ? -2.234 -25.016 -35.094 1 82 132 ASP B CA 1
ATOM 2153 C C . ASP B 1 132 ? -1.474 -26.312 -35.281 1 82 132 ASP B C 1
ATOM 2155 O O . ASP B 1 132 ? -1.09 -26.656 -36.406 1 82 132 ASP B O 1
ATOM 2159 N N . LYS B 1 133 ? -1.263 -27.109 -34.312 1 82.06 133 LYS B N 1
ATOM 2160 C CA . LYS B 1 133 ? -0.588 -28.391 -34.406 1 82.06 133 LYS B CA 1
ATOM 2161 C C . LYS B 1 133 ? -1.461 -29.438 -35.094 1 82.06 133 LYS B C 1
ATOM 2163 O O . LYS B 1 133 ? -0.96 -30.25 -35.875 1 82.06 133 LYS B O 1
ATOM 2168 N N . ALA B 1 134 ? -2.668 -29.406 -34.812 1 84.94 134 ALA B N 1
ATOM 2169 C CA . ALA B 1 134 ? -3.613 -30.328 -35.469 1 84.94 134 ALA B CA 1
ATOM 2170 C C . ALA B 1 134 ? -3.721 -30.062 -36.938 1 84.94 134 ALA B C 1
ATOM 2172 O O . ALA B 1 134 ? -3.828 -31 -37.75 1 84.94 134 ALA B O 1
ATOM 2173 N N . GLY B 1 135 ? -3.691 -28.781 -37.25 1 75.19 135 GLY B N 1
ATOM 2174 C CA . GLY B 1 135 ? -3.73 -28.422 -38.656 1 75.19 135 GLY B CA 1
ATOM 2175 C C . GLY B 1 135 ? -2.463 -28.797 -39.375 1 75.19 135 GLY B C 1
ATOM 2176 O O . GLY B 1 135 ? -2.504 -29.094 -40.594 1 75.19 135 GLY B O 1
ATOM 2177 N N . SER B 1 136 ? -1.389 -28.766 -38.719 1 77.38 136 SER B N 1
ATOM 2178 C CA . SER B 1 136 ? -0.12 -29.109 -39.344 1 77.38 136 SER B CA 1
ATOM 2179 C C . SER B 1 136 ? 0.022 -30.625 -39.531 1 77.38 136 SER B C 1
ATOM 2181 O O . SER B 1 136 ? 0.683 -31.094 -40.469 1 77.38 136 SER B O 1
ATOM 2183 N N . GLU B 1 137 ? -0.426 -31.375 -38.625 1 73.12 137 GLU B N 1
ATOM 2184 C CA . GLU B 1 137 ? -0.375 -32.844 -38.719 1 73.12 137 GLU B CA 1
ATOM 2185 C C . GLU B 1 137 ? -1.303 -33.375 -39.812 1 73.12 137 GLU B C 1
ATOM 2187 O O . GLU B 1 137 ? -1.008 -34.375 -40.438 1 73.12 137 GLU B O 1
ATOM 2192 N N . GLU B 1 138 ? -2.373 -32.75 -40.062 1 68.56 138 GLU B N 1
ATOM 2193 C CA . GLU B 1 138 ? -3.275 -33.156 -41.156 1 68.56 138 GLU B CA 1
ATOM 2194 C C . GLU B 1 138 ? -2.697 -32.812 -42.5 1 68.56 138 GLU B C 1
ATOM 2196 O O . GLU B 1 138 ? -3.047 -33.438 -43.531 1 68.56 138 GLU B O 1
ATOM 2201 N N . ARG B 1 139 ? -1.844 -32 -42.562 1 59.31 139 ARG B N 1
ATOM 2202 C CA . ARG B 1 139 ? -1.266 -31.641 -43.844 1 59.31 139 ARG B CA 1
ATOM 2203 C C . ARG B 1 139 ? -0.141 -32.594 -44.219 1 59.31 139 ARG B C 1
ATOM 2205 O O . ARG B 1 139 ? 0.486 -32.438 -45.281 1 59.31 139 ARG B O 1
ATOM 2212 N N . LEU B 1 140 ? 0.255 -33.438 -43.219 1 54.09 140 LEU B N 1
ATOM 2213 C CA . LEU B 1 140 ? 1.264 -34.406 -43.656 1 54.09 140 LEU B CA 1
ATOM 2214 C C . LEU B 1 140 ? 0.624 -35.562 -44.438 1 54.09 140 LEU B C 1
ATOM 2216 O O . LEU B 1 140 ? -0.301 -36.219 -43.938 1 54.09 140 LEU B O 1
ATOM 2220 N N . PRO B 1 141 ? 0.981 -35.625 -45.812 1 52.06 141 PRO B N 1
ATOM 2221 C CA . PRO B 1 141 ? 0.492 -36.719 -46.656 1 52.06 141 PRO B CA 1
ATOM 2222 C C . PRO B 1 141 ? 0.99 -38.094 -46.188 1 52.06 141 PRO B C 1
ATOM 2224 O O . PRO B 1 141 ? 2.033 -38.188 -45.531 1 52.06 141 PRO B O 1
#

pLDDT: mean 89.52, std 11.47, range [52.06, 98.75]

Nearest PDB structures (foldseek):
  5bs1-assembly2_D  TM=8.399E-01  e=2.251E-07  Chlamydomonas reinhardtii
  5bs2-assembly1_B  TM=8.629E-01  e=2.101E-06  Chlamydomonas reinhardtii
  5bs2-assembly1_A  TM=8.704E-01  e=4.177E-06  Chlamydomonas reinhardtii
  5bs1-assembly2_D  TM=8.400E-01  e=1.738E-07  Chlamydomonas reinhardtii
  5bs2-assembly1_B  TM=8.636E-01  e=2.046E-06  Chlamydomonas reinhardtii

InterPro domains:
  IPR003435 Chaperonin-like RbcX [PF02341] (16-124)
  IPR003435 Chaperonin-like RbcX [PTHR33791] (1-135)
  IPR038052 Chaperonin-like RbcX superfamily [G3DSA:1.10.1200.210] (1-124)
  IPR038052 Chaperonin-like RbcX superfamily [SSF158615] (10-133)

Solvent-accessible surface area (backbone atoms only — not comparable to full-atom values): 15074 Å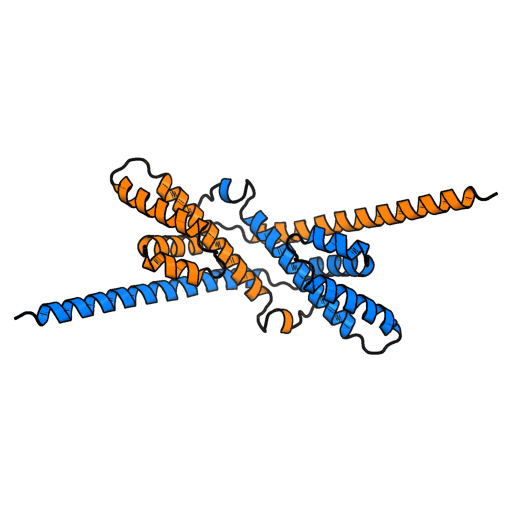² total; per-residue (Å²): 122,78,68,60,53,74,77,50,78,69,45,54,70,42,54,56,54,12,53,54,47,42,25,49,36,46,51,51,19,46,49,33,53,42,50,54,35,65,63,56,55,90,50,92,64,31,62,60,27,50,54,51,37,52,51,50,50,50,45,66,73,71,45,77,58,82,47,44,65,59,46,40,54,56,41,30,74,78,36,48,67,61,32,51,50,32,50,51,42,20,49,48,37,62,70,72,55,52,53,64,68,56,22,53,49,46,26,52,52,49,47,52,50,47,43,53,52,54,53,48,52,51,51,49,51,52,48,52,52,50,51,53,50,54,56,55,58,66,67,57,129,123,77,68,59,54,73,76,48,79,68,45,53,70,44,56,55,55,14,54,54,46,41,25,49,36,45,52,51,19,45,49,32,51,42,49,53,35,65,62,57,55,89,51,90,66,30,61,60,27,49,54,51,36,52,52,50,52,50,45,65,73,72,47,77,57,83,46,44,65,58,47,39,54,56,41,30,74,78,36,47,68,61,31,52,49,33,50,51,42,21,49,47,37,62,70,73,54,52,54,63,70,54,22,52,49,46,26,52,50,49,47,50,50,48,44,52,52,54,52,49,53,50,50,49,51,52,50,51,52,51,51,54,50,54,56,54,58,68,67,57,130

Secondary structure (DSSP, 8-state):
-PPPGGGGTT--HHHHHHHHHHHHHHHHHHHHHHHHHHHS-SSTTHHHHHHHHHHHHHHHHHS--SSHHHHHHHHHHH-HHHHHHHHHHHHHIIIIIS-HHHHHHHHHHHHHHHHHHHHHHHHHHHHHHHHHHHHHHHT--/-PPPGGGGTT--HHHHHHHHHHHHHHHHHHHHHHHHHHHS-SSTTHHHHHHHHHHHHHHHHHS--SSHHHHHHHHHHH-HHHHHHHHHHHHHIIIIIS-HHHHHHHHHHHHHHHHHHHHHHHHHHHHHHHHHHHHHHHT--